Protein AF-A0A167JWK3-F1 (afdb_monomer_lite)

InterPro domains:
  IPR012501 Vacuolar protein sorting-associated protein 54, C-terminal [PF07928] (1-89)
  IPR039745 Vacuolar protein sorting-associated protein 54 [PTHR12965] (1-180)

Foldseek 3Di:
DLVVLCCVQVVVVCVVPVVDPDRDLLNLLQSLLVLVVLLVVLVVVLVVCCVVDDPVCNVVSVVSVVVSVSSVVSSVVSLVVLLVVLLVLLVVLLVVVLPDPLQDDDPDPDLADPSLVVNLVVLVVSLVSNVVRHDPVSSLVSLVSSVVSNVVVVVVSVVVRDDPDPSSVVSVVSSVVVNVVSSVVSNVD

Radius of gyration: 22.23 Å; chains: 1; bounding box: 51×34×70 Å

Sequence (189 aa):
FNSRVCQVILGAGAMRSAGLKNISAKHLALASQSVGLMIGLIPSLRDCIGKHMPAKHGVLLSEFDRIVRDYKDHQSEIHSKLVAIMNERFSVHVKAMQNVQWDEQETTGKAANQYMETLVKETMTLHKVLSKYLPHHDLQFIMSQVFTSFTTQLSDQISRLEIRTEKGKERFVVHIDYLDYYLLWLLRG

pLDDT: mean 87.05, std 10.66, range [54.62, 96.56]

Secondary structure (DSSP, 8-state):
-HHHHHHHHTSSHHHHHS--SS--HHHHHHHHHHHHHHHHHHHHHHHHHHHHS-GGGGGGHHHHHHHHHHHHHHHHHHHHHHHHHHHHHHHHHHHHHHTS-SSSPPSS--SS-HHHHHHHHHHHHHHHHHHTTS-HHHHHHHHHHHHHHHHHHHHHHHHT----SHHHHHHHHHHHHHHHHHHHHHHH-

Structure (mmCIF, N/CA/C/O backbone):
data_AF-A0A167JWK3-F1
#
_entry.id   AF-A0A167JWK3-F1
#
loop_
_atom_site.group_PDB
_atom_site.id
_atom_site.type_symbol
_atom_site.label_atom_id
_atom_site.label_alt_id
_atom_site.label_comp_id
_atom_site.label_asym_id
_atom_site.label_entity_id
_atom_site.label_seq_id
_atom_site.pdbx_PDB_ins_code
_atom_site.Cartn_x
_atom_site.Cartn_y
_atom_site.Cartn_z
_atom_site.occupancy
_atom_site.B_iso_or_equiv
_atom_site.auth_seq_id
_atom_site.auth_comp_id
_atom_site.auth_asym_id
_atom_site.auth_atom_id
_atom_site.pdbx_PDB_model_num
ATOM 1 N N . PHE A 1 1 ? 8.413 -8.453 -21.069 1.00 73.56 1 PHE A N 1
ATOM 2 C CA . PHE A 1 1 ? 8.593 -8.484 -19.601 1.00 73.56 1 PHE A CA 1
ATOM 3 C C . PHE A 1 1 ? 7.472 -7.726 -18.891 1.00 73.56 1 PHE A C 1
ATOM 5 O O . PHE A 1 1 ? 6.703 -8.395 -18.216 1.00 73.56 1 PHE A O 1
ATOM 12 N N . ASN A 1 2 ? 7.297 -6.409 -19.108 1.00 70.94 2 ASN A N 1
ATOM 13 C CA . ASN A 1 2 ? 6.230 -5.601 -18.478 1.00 70.94 2 ASN A CA 1
ATOM 14 C C . ASN A 1 2 ? 4.831 -6.250 -18.529 1.00 70.94 2 ASN A C 1
ATOM 16 O O . ASN A 1 2 ? 4.233 -6.532 -17.493 1.00 70.94 2 ASN A O 1
ATOM 20 N N . SER A 1 3 ? 4.372 -6.614 -19.732 1.00 71.44 3 SER A N 1
ATOM 21 C CA . SER A 1 3 ? 3.083 -7.288 -19.957 1.00 71.44 3 SER A CA 1
ATOM 22 C C . SER A 1 3 ? 2.937 -8.606 -19.189 1.00 71.44 3 SER A C 1
ATOM 24 O O . SER A 1 3 ? 1.877 -8.912 -18.647 1.00 71.44 3 SER A O 1
ATOM 26 N N . ARG A 1 4 ? 4.022 -9.383 -19.089 1.00 66.44 4 ARG A N 1
ATOM 27 C CA . ARG A 1 4 ? 4.038 -10.652 -18.356 1.00 66.44 4 ARG A CA 1
ATOM 28 C C . ARG A 1 4 ? 3.939 -10.433 -16.848 1.00 66.44 4 ARG A C 1
ATOM 30 O O . ARG A 1 4 ? 3.218 -11.180 -16.193 1.00 66.44 4 ARG A O 1
ATOM 37 N N . VAL A 1 5 ? 4.628 -9.429 -16.304 1.00 71.88 5 VAL A N 1
ATOM 38 C CA . VAL A 1 5 ? 4.542 -9.092 -14.874 1.00 71.88 5 VAL A CA 1
ATOM 39 C C . VAL A 1 5 ? 3.134 -8.583 -14.539 1.00 71.88 5 VAL A C 1
ATOM 41 O O . VAL A 1 5 ? 2.541 -9.089 -13.589 1.00 71.88 5 VAL A O 1
ATOM 44 N N . CYS A 1 6 ? 2.552 -7.711 -15.370 1.00 70.38 6 CYS A N 1
ATOM 45 C CA . CYS A 1 6 ? 1.177 -7.222 -15.209 1.00 70.38 6 CYS A CA 1
ATOM 46 C C . CYS A 1 6 ? 0.168 -8.383 -15.186 1.00 70.38 6 CYS A C 1
ATOM 48 O O . CYS A 1 6 ? -0.597 -8.540 -14.234 1.00 70.38 6 CYS A O 1
ATOM 50 N N . GLN A 1 7 ? 0.239 -9.299 -16.157 1.00 76.00 7 GLN A N 1
ATOM 51 C CA . GLN A 1 7 ? -0.641 -10.471 -16.205 1.00 76.00 7 GLN A CA 1
ATOM 52 C C . GLN A 1 7 ? -0.514 -11.366 -14.960 1.00 76.00 7 GLN A C 1
ATOM 54 O O . GLN A 1 7 ? -1.511 -11.876 -14.447 1.00 76.00 7 GLN A O 1
ATOM 59 N N . VAL A 1 8 ? 0.711 -11.602 -14.489 1.00 68.38 8 VAL A N 1
ATOM 60 C CA . VAL A 1 8 ? 0.992 -12.518 -13.375 1.00 68.38 8 VAL A CA 1
ATOM 61 C C . VAL A 1 8 ? 0.554 -11.917 -12.039 1.00 68.38 8 VAL A C 1
ATOM 63 O O . VAL A 1 8 ? -0.045 -12.629 -11.232 1.00 68.38 8 VAL A O 1
ATOM 66 N N . ILE A 1 9 ? 0.811 -10.628 -11.824 1.00 75.38 9 ILE A N 1
ATOM 67 C CA . ILE A 1 9 ? 0.600 -9.939 -10.548 1.00 75.38 9 ILE A CA 1
ATOM 68 C C . ILE A 1 9 ? -0.800 -9.326 -10.447 1.00 75.38 9 ILE A C 1
ATOM 70 O O . ILE A 1 9 ? -1.491 -9.555 -9.456 1.00 75.38 9 ILE A O 1
ATOM 74 N N . LEU A 1 10 ? -1.234 -8.590 -11.471 1.00 73.75 10 LEU A N 1
ATOM 75 C CA . LEU A 1 10 ? -2.519 -7.884 -11.486 1.00 73.75 10 LEU A CA 1
ATOM 76 C C . LEU A 1 10 ? -3.633 -8.754 -12.081 1.00 73.75 10 LEU A C 1
ATOM 78 O O . LEU A 1 10 ? -4.738 -8.800 -11.550 1.00 73.75 10 LEU A O 1
ATOM 82 N N . GLY A 1 11 ? -3.325 -9.530 -13.124 1.00 67.38 11 GLY A N 1
ATOM 83 C CA . GLY A 1 11 ? -4.279 -10.409 -13.816 1.00 67.38 11 GLY A CA 1
ATOM 84 C C . GLY A 1 11 ? -4.505 -11.783 -13.170 1.00 67.38 11 GLY A C 1
ATOM 85 O O . GLY A 1 11 ? -5.017 -12.694 -13.836 1.00 67.38 11 GLY A O 1
ATOM 86 N N . ALA A 1 12 ? -4.081 -11.980 -11.915 1.00 62.53 12 ALA A N 1
ATOM 87 C CA . ALA A 1 12 ? -4.124 -13.267 -11.207 1.00 62.53 12 ALA A CA 1
ATOM 88 C C . ALA A 1 12 ? -3.392 -14.421 -11.933 1.00 62.53 12 ALA A C 1
ATOM 90 O O . ALA A 1 12 ? -3.596 -15.597 -11.621 1.00 62.53 12 ALA A O 1
ATOM 91 N N . GLY A 1 13 ? -2.531 -14.114 -12.909 1.00 59.50 13 GLY A N 1
ATOM 92 C CA . GLY A 1 13 ? -1.846 -15.107 -13.731 1.00 59.50 13 GLY A CA 1
ATOM 93 C C . GLY A 1 13 ? -0.959 -16.038 -12.910 1.00 59.50 13 GLY A C 1
ATOM 94 O O . GLY A 1 13 ? -0.933 -17.229 -13.198 1.00 59.50 13 GLY A O 1
ATOM 95 N N . ALA A 1 14 ? -0.327 -15.552 -11.833 1.00 58.75 14 ALA A N 1
ATOM 96 C CA . ALA A 1 14 ? 0.500 -16.393 -10.963 1.00 58.75 14 ALA A CA 1
ATOM 97 C C . ALA A 1 14 ? -0.303 -17.498 -10.262 1.00 58.75 14 ALA A C 1
ATOM 99 O O . ALA A 1 14 ? 0.226 -18.584 -10.035 1.00 58.75 14 ALA A O 1
ATOM 100 N N . MET A 1 15 ? -1.577 -17.247 -9.944 1.00 58.31 15 MET A N 1
ATOM 101 C CA . MET A 1 15 ? -2.427 -18.256 -9.307 1.00 58.31 15 MET A CA 1
ATOM 102 C C . MET A 1 15 ? -2.744 -19.400 -10.276 1.00 58.31 15 MET A C 1
ATOM 104 O O . MET A 1 15 ? -2.783 -20.559 -9.880 1.00 58.31 15 MET A O 1
ATOM 108 N N . ARG A 1 16 ? -2.882 -19.082 -11.572 1.00 57.88 16 ARG A N 1
ATOM 109 C CA . ARG A 1 16 ? -3.171 -20.058 -12.634 1.00 57.88 16 ARG A CA 1
ATOM 110 C C . ARG A 1 16 ? -1.925 -20.760 -13.181 1.00 57.88 16 ARG A C 1
ATOM 112 O O . ARG A 1 16 ? -2.015 -21.917 -13.564 1.00 57.88 16 ARG A O 1
ATOM 119 N N . SER A 1 17 ? -0.779 -20.076 -13.244 1.00 54.62 17 SER A N 1
ATOM 120 C CA . SER A 1 17 ? 0.428 -20.589 -13.913 1.00 54.62 17 SER A CA 1
ATOM 121 C C . SER A 1 17 ? 1.568 -21.000 -12.981 1.00 54.62 17 SER A C 1
ATOM 123 O O . SER A 1 17 ? 2.477 -21.684 -13.431 1.00 54.62 17 SER A O 1
ATOM 125 N N . ALA A 1 18 ? 1.572 -20.552 -11.721 1.00 58.31 18 ALA A N 1
ATOM 126 C CA . ALA A 1 18 ? 2.643 -20.828 -10.755 1.00 58.31 18 ALA A CA 1
ATOM 127 C C . ALA A 1 18 ? 2.149 -21.544 -9.482 1.00 58.31 18 ALA A C 1
ATOM 129 O O . ALA A 1 18 ? 2.920 -21.714 -8.541 1.00 58.31 18 ALA A O 1
ATOM 130 N N . GLY A 1 19 ? 0.872 -21.947 -9.429 1.00 57.16 19 GLY A N 1
ATOM 131 C CA . GLY A 1 19 ? 0.302 -22.714 -8.312 1.00 57.16 19 GLY A CA 1
ATOM 132 C C . GLY A 1 19 ? 0.186 -21.946 -6.990 1.00 57.16 19 GLY A C 1
ATOM 133 O O . GLY A 1 19 ? 0.002 -22.554 -5.935 1.00 57.16 19 GLY A O 1
ATOM 134 N N . LEU A 1 20 ? 0.305 -20.614 -7.013 1.00 56.50 20 LEU A N 1
ATOM 135 C CA . LEU A 1 20 ? 0.162 -19.793 -5.813 1.00 56.50 20 LEU A CA 1
ATOM 136 C C . LEU A 1 20 ? -1.304 -19.713 -5.390 1.00 56.50 20 LEU A C 1
ATOM 138 O O . LEU A 1 20 ? -2.154 -19.315 -6.180 1.00 56.50 20 LEU A O 1
ATOM 142 N N . LYS A 1 21 ? -1.585 -20.011 -4.115 1.00 61.72 21 LYS A N 1
ATOM 143 C CA . LYS A 1 21 ? -2.940 -19.864 -3.562 1.00 61.72 21 LYS A CA 1
ATOM 144 C C . LYS A 1 21 ? -3.405 -18.404 -3.580 1.00 61.72 21 LYS A C 1
ATOM 146 O O . LYS A 1 21 ? -4.519 -18.155 -4.008 1.00 61.72 21 LYS A O 1
ATOM 151 N N . ASN A 1 22 ? -2.534 -17.462 -3.183 1.00 65.44 22 ASN A N 1
ATOM 152 C CA . ASN A 1 22 ? -2.834 -16.026 -3.084 1.00 65.44 22 ASN A CA 1
ATOM 153 C C . ASN A 1 22 ? -1.641 -15.158 -3.552 1.00 65.44 22 ASN A C 1
ATOM 155 O O . ASN A 1 22 ? -0.476 -15.533 -3.374 1.00 65.44 22 ASN A O 1
ATOM 159 N N . ILE A 1 23 ? -1.908 -13.947 -4.060 1.00 78.38 23 ILE A N 1
ATOM 160 C CA . ILE A 1 23 ? -0.887 -12.896 -4.238 1.00 78.38 23 ILE A CA 1
ATOM 161 C C . ILE A 1 23 ? -0.708 -12.148 -2.908 1.00 78.38 23 ILE A C 1
ATOM 163 O O . ILE A 1 23 ? -1.663 -11.604 -2.365 1.00 78.38 23 ILE A O 1
ATOM 167 N N . SER A 1 24 ? 0.514 -12.133 -2.365 1.00 86.56 24 SER A N 1
ATOM 168 C CA . SER A 1 24 ? 0.833 -11.490 -1.083 1.00 86.56 24 SER A CA 1
ATOM 169 C C . SER A 1 24 ? 1.440 -10.098 -1.278 1.00 86.56 24 SER A C 1
ATOM 171 O O . SER A 1 24 ? 1.985 -9.800 -2.342 1.00 86.56 24 SER A O 1
ATOM 173 N N . ALA A 1 25 ? 1.446 -9.276 -0.221 1.00 90.38 25 ALA A N 1
ATOM 174 C CA . ALA A 1 25 ? 2.138 -7.982 -0.217 1.00 90.38 25 ALA A CA 1
ATOM 175 C C . ALA A 1 25 ? 3.628 -8.107 -0.586 1.00 90.38 25 ALA A C 1
ATOM 177 O O . ALA A 1 25 ? 4.163 -7.264 -1.297 1.00 90.38 25 ALA A O 1
ATOM 178 N N . LYS A 1 26 ? 4.283 -9.209 -0.190 1.00 92.88 26 LYS A N 1
ATOM 179 C CA . LYS A 1 26 ? 5.665 -9.510 -0.588 1.00 92.88 26 LYS A CA 1
ATOM 180 C C . LYS A 1 26 ? 5.802 -9.683 -2.104 1.00 92.88 26 LYS A C 1
ATOM 182 O O . LYS A 1 26 ? 6.767 -9.192 -2.679 1.00 92.88 26 LYS A O 1
ATOM 187 N N . HIS A 1 27 ? 4.867 -10.383 -2.751 1.00 91.56 27 HIS A N 1
ATOM 188 C CA . HIS A 1 27 ? 4.902 -10.574 -4.206 1.00 91.56 27 HIS A CA 1
ATOM 189 C C . HIS A 1 27 ? 4.739 -9.240 -4.942 1.00 91.56 27 HIS A C 1
ATOM 191 O O . HIS A 1 27 ? 5.482 -8.972 -5.882 1.00 91.56 27 HIS A O 1
ATOM 197 N N . LEU A 1 28 ? 3.819 -8.391 -4.473 1.00 92.88 28 LEU A N 1
ATOM 198 C CA . LEU A 1 28 ? 3.603 -7.048 -5.018 1.00 92.88 28 LEU A CA 1
ATOM 199 C C . LEU A 1 28 ? 4.837 -6.156 -4.833 1.00 92.88 28 LEU A C 1
ATOM 201 O O . LEU A 1 28 ? 5.274 -5.516 -5.784 1.00 92.88 28 LEU A O 1
ATOM 205 N N . ALA A 1 29 ? 5.452 -6.174 -3.648 1.00 95.00 29 ALA A N 1
ATOM 206 C CA . ALA A 1 29 ? 6.652 -5.391 -3.366 1.00 95.00 29 ALA A CA 1
ATOM 207 C C . ALA A 1 29 ? 7.833 -5.793 -4.263 1.00 95.00 29 ALA A C 1
ATOM 209 O O . ALA A 1 29 ? 8.462 -4.942 -4.885 1.00 95.00 29 ALA A O 1
ATOM 210 N N . LEU A 1 30 ? 8.095 -7.097 -4.399 1.00 94.25 30 LEU A N 1
ATOM 211 C CA . LEU A 1 30 ? 9.152 -7.600 -5.281 1.00 94.25 30 LEU A CA 1
ATOM 212 C C . LEU A 1 30 ? 8.883 -7.271 -6.756 1.00 94.25 30 LEU A C 1
ATOM 214 O O . LEU A 1 30 ? 9.814 -6.930 -7.486 1.00 94.25 30 LEU A O 1
ATOM 218 N N . ALA A 1 31 ? 7.624 -7.345 -7.198 1.00 92.94 31 ALA A N 1
ATOM 219 C CA . ALA A 1 31 ? 7.245 -6.951 -8.552 1.00 92.94 31 ALA A CA 1
ATOM 220 C C . ALA A 1 31 ? 7.485 -5.453 -8.792 1.00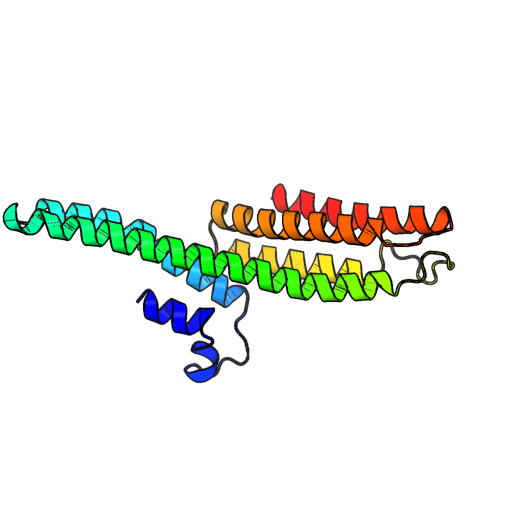 92.94 31 ALA A C 1
ATOM 222 O O . ALA A 1 31 ? 8.126 -5.103 -9.781 1.00 92.94 31 ALA A O 1
ATOM 223 N N . SER A 1 32 ? 7.059 -4.589 -7.862 1.00 95.19 32 SER A N 1
ATOM 224 C CA . SER A 1 32 ? 7.318 -3.143 -7.914 1.00 95.19 32 SER A CA 1
ATOM 225 C C . SER A 1 32 ? 8.817 -2.843 -7.953 1.00 95.19 32 SER A C 1
ATOM 227 O O . SER A 1 32 ? 9.255 -2.079 -8.806 1.00 95.19 32 SER A O 1
ATOM 229 N N . GLN A 1 33 ? 9.629 -3.490 -7.110 1.00 95.38 33 GLN A N 1
ATOM 230 C CA . GLN A 1 33 ? 11.087 -3.314 -7.120 1.00 95.38 33 GLN A CA 1
ATOM 231 C C . GLN A 1 33 ? 11.720 -3.762 -8.447 1.00 95.38 33 GLN A C 1
ATOM 233 O O . GLN A 1 33 ? 12.617 -3.100 -8.967 1.00 95.38 33 GLN A O 1
ATOM 238 N N . SER A 1 34 ? 11.246 -4.871 -9.021 1.00 94.50 34 SER A N 1
ATOM 239 C CA . SER A 1 34 ? 11.734 -5.369 -10.316 1.00 94.50 34 SER A CA 1
ATOM 240 C C . SER A 1 34 ? 11.395 -4.406 -11.455 1.00 94.50 34 SER A C 1
ATOM 242 O O . SER A 1 34 ? 12.213 -4.175 -12.342 1.00 94.50 34 SER A O 1
ATOM 244 N N . VAL A 1 35 ? 10.195 -3.821 -11.422 1.00 94.38 35 VAL A N 1
ATOM 245 C CA . VAL A 1 35 ? 9.775 -2.768 -12.354 1.00 94.38 35 VAL A CA 1
ATOM 246 C C . VAL A 1 35 ? 10.622 -1.505 -12.159 1.00 94.38 35 VAL A C 1
ATOM 248 O O . VAL A 1 35 ? 11.132 -0.970 -13.140 1.00 94.38 35 VAL A O 1
ATOM 251 N N . GLY A 1 36 ? 10.862 -1.088 -10.913 1.00 95.25 36 GLY A N 1
ATOM 252 C CA . GLY A 1 36 ? 11.723 0.048 -10.569 1.00 95.25 36 GLY A CA 1
ATOM 253 C C . GLY A 1 36 ? 13.148 -0.088 -11.111 1.00 95.25 36 GLY A C 1
ATOM 254 O O . GLY A 1 36 ? 13.694 0.866 -11.665 1.00 95.25 36 GLY A O 1
ATOM 255 N N . LEU A 1 37 ? 13.728 -1.292 -11.054 1.00 95.38 37 LEU A N 1
ATOM 256 C CA . LEU A 1 37 ? 15.031 -1.571 -11.664 1.00 95.38 37 LEU A CA 1
ATOM 257 C C . LEU A 1 37 ? 15.017 -1.318 -13.179 1.00 95.38 37 LEU A C 1
ATOM 259 O O . LEU A 1 37 ? 15.939 -0.699 -13.706 1.00 95.38 37 LEU A O 1
ATOM 263 N N . MET A 1 38 ? 13.968 -1.762 -13.879 1.00 96.00 38 MET A N 1
ATOM 264 C CA . MET A 1 38 ? 13.832 -1.525 -15.319 1.00 96.00 38 MET A CA 1
ATOM 265 C C . MET A 1 38 ? 13.681 -0.034 -15.631 1.00 96.00 38 MET A C 1
ATOM 267 O O . MET A 1 38 ? 14.337 0.454 -16.548 1.00 96.00 38 MET A O 1
ATOM 271 N N . ILE A 1 39 ? 12.886 0.700 -14.844 1.00 96.38 39 ILE A N 1
ATOM 272 C CA . ILE A 1 39 ? 12.723 2.158 -14.975 1.00 96.38 39 ILE A CA 1
ATOM 273 C C . ILE A 1 39 ? 14.080 2.869 -14.885 1.00 96.38 39 ILE A C 1
ATOM 275 O O . ILE A 1 39 ? 14.339 3.772 -15.678 1.00 96.38 39 ILE A O 1
ATOM 279 N N . GLY A 1 40 ? 14.951 2.452 -13.960 1.00 95.88 40 GLY A N 1
ATOM 280 C CA . GLY A 1 40 ? 16.291 3.026 -13.801 1.00 95.88 40 GLY A CA 1
ATOM 281 C C . GLY A 1 40 ? 17.297 2.596 -14.876 1.00 95.88 40 GLY A C 1
ATOM 282 O O . GLY A 1 40 ? 18.144 3.390 -15.272 1.00 95.88 40 GLY A O 1
ATOM 283 N N . LEU A 1 41 ? 17.205 1.360 -15.375 1.00 96.56 41 LEU A N 1
ATOM 284 C CA . LEU A 1 41 ? 18.165 0.799 -16.333 1.00 96.56 41 LEU A CA 1
ATOM 285 C C . LEU A 1 41 ? 17.945 1.291 -17.772 1.00 96.56 41 LEU A C 1
ATOM 287 O O . LEU A 1 41 ? 18.904 1.522 -18.511 1.00 96.56 41 LEU A O 1
ATOM 291 N N . ILE A 1 42 ? 16.686 1.427 -18.195 1.00 95.81 42 ILE A N 1
ATOM 292 C CA . ILE A 1 42 ? 16.324 1.730 -19.588 1.00 95.81 42 ILE A CA 1
ATOM 293 C C . ILE A 1 42 ? 16.928 3.055 -20.096 1.00 95.81 42 ILE A C 1
ATOM 295 O O . ILE A 1 42 ? 17.437 3.046 -21.219 1.00 95.81 42 ILE A O 1
ATOM 299 N N . PRO A 1 43 ? 16.956 4.162 -19.325 1.00 95.62 43 PRO A N 1
ATOM 300 C CA . PRO A 1 43 ? 17.620 5.396 -19.749 1.00 95.62 43 PRO A CA 1
ATOM 301 C C . PRO A 1 43 ? 19.112 5.205 -20.053 1.00 95.62 43 PRO A C 1
ATOM 303 O O . PRO A 1 43 ? 19.597 5.651 -21.088 1.00 95.62 43 PRO A O 1
ATOM 306 N N . SER A 1 44 ? 19.840 4.460 -19.216 1.00 95.38 44 SER A N 1
ATOM 307 C CA . SER A 1 44 ? 21.261 4.181 -19.461 1.00 95.38 44 SER A CA 1
ATOM 308 C C . SER A 1 44 ? 21.477 3.324 -20.711 1.00 95.38 44 SER A C 1
ATOM 310 O O . SER A 1 44 ? 22.435 3.540 -21.457 1.00 95.38 44 SER A O 1
ATOM 312 N N . LEU A 1 45 ? 20.576 2.370 -20.976 1.00 94.19 45 LEU A N 1
ATOM 313 C CA . LEU A 1 45 ? 20.599 1.584 -22.212 1.00 94.19 45 LEU A CA 1
ATOM 314 C C . LEU A 1 45 ? 20.342 2.464 -23.439 1.00 94.19 45 LEU A C 1
ATOM 316 O O . LEU A 1 45 ? 21.069 2.349 -24.426 1.00 94.19 45 LEU A O 1
ATOM 320 N N . ARG A 1 46 ? 19.356 3.367 -23.363 1.00 94.75 46 ARG A N 1
ATOM 321 C CA . ARG A 1 46 ? 19.046 4.349 -24.412 1.00 94.75 46 ARG A CA 1
ATOM 322 C C . ARG A 1 46 ? 20.269 5.196 -24.749 1.00 94.75 46 ARG A C 1
ATOM 324 O O . ARG A 1 46 ? 20.605 5.318 -25.923 1.00 94.75 46 ARG A O 1
ATOM 331 N N . ASP A 1 47 ? 20.962 5.721 -23.743 1.00 93.88 47 ASP A N 1
ATOM 332 C CA . ASP A 1 47 ? 22.139 6.570 -23.946 1.00 93.88 47 ASP A CA 1
ATOM 333 C C . ASP A 1 47 ? 23.317 5.795 -24.550 1.00 93.88 47 ASP A C 1
ATOM 335 O O . ASP A 1 47 ? 24.000 6.288 -25.448 1.00 93.88 47 ASP A O 1
ATOM 339 N N . CYS A 1 48 ? 23.555 4.564 -24.091 1.00 93.88 48 CYS A N 1
ATOM 340 C CA . CYS A 1 48 ? 24.615 3.709 -24.626 1.00 93.88 48 CYS A CA 1
ATOM 341 C C . CYS A 1 48 ? 24.371 3.351 -26.100 1.00 93.88 48 CYS A C 1
ATOM 343 O O . CYS A 1 48 ? 25.273 3.463 -26.934 1.00 93.88 48 CYS A O 1
ATOM 345 N N . ILE A 1 49 ? 23.136 2.969 -26.430 1.00 92.94 49 ILE A N 1
ATOM 346 C CA . ILE A 1 49 ? 22.728 2.631 -27.795 1.00 92.94 49 ILE A CA 1
ATOM 347 C C . ILE A 1 49 ? 22.758 3.877 -28.681 1.00 92.94 49 ILE A C 1
ATOM 349 O O . ILE A 1 49 ? 23.292 3.823 -29.787 1.00 92.94 49 ILE A O 1
ATOM 353 N N . GLY A 1 50 ? 22.261 5.012 -28.184 1.00 93.00 50 GLY A N 1
ATOM 354 C CA . GLY A 1 50 ? 22.237 6.281 -28.911 1.00 93.00 50 GLY A CA 1
ATOM 355 C C . GLY A 1 50 ? 23.621 6.741 -29.370 1.00 93.00 50 GLY A C 1
ATOM 356 O O . GLY A 1 50 ? 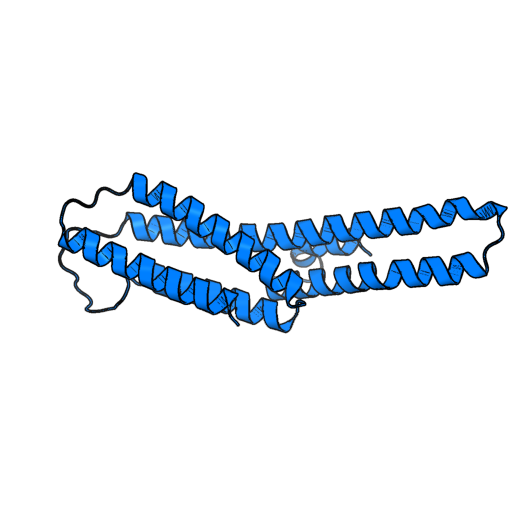23.750 7.236 -30.484 1.00 93.00 50 GLY A O 1
ATOM 357 N N . LYS A 1 51 ? 24.672 6.495 -28.575 1.00 92.75 51 LYS A N 1
ATOM 358 C CA . LYS A 1 51 ? 26.066 6.823 -28.938 1.00 92.75 51 LYS A CA 1
ATOM 359 C C . LYS A 1 51 ? 26.605 6.042 -30.140 1.00 92.75 51 LYS A C 1
ATOM 361 O O . LYS A 1 51 ? 27.505 6.529 -30.814 1.00 92.75 51 LYS A O 1
ATOM 366 N N . HIS A 1 52 ? 26.081 4.846 -30.402 1.00 90.81 52 HIS A N 1
ATOM 367 C CA . HIS A 1 52 ? 26.570 3.949 -31.457 1.00 90.81 52 HIS A CA 1
ATOM 368 C C . HIS A 1 52 ? 25.579 3.812 -32.623 1.00 90.81 52 HIS A C 1
ATOM 370 O O . HIS A 1 52 ? 25.829 3.075 -33.577 1.00 90.81 52 HIS A O 1
ATOM 376 N N . MET A 1 53 ? 24.440 4.503 -32.552 1.00 90.19 53 MET A N 1
ATOM 377 C CA . MET A 1 53 ? 23.361 4.390 -33.522 1.00 90.19 53 MET A CA 1
ATOM 378 C C . MET A 1 53 ? 23.531 5.402 -34.668 1.00 90.19 53 MET A C 1
ATOM 380 O O . MET A 1 53 ? 23.732 6.590 -34.418 1.00 90.19 53 MET A O 1
ATOM 384 N N . PRO A 1 54 ? 23.384 4.983 -35.939 1.00 90.62 54 PRO A N 1
ATOM 385 C CA . PRO A 1 54 ? 23.339 5.913 -37.062 1.00 90.62 54 PRO A CA 1
ATOM 386 C C . PRO A 1 54 ? 22.174 6.904 -36.933 1.00 90.62 54 PRO A C 1
ATOM 388 O O . PRO A 1 54 ? 21.056 6.498 -36.618 1.00 90.62 54 PRO A O 1
ATOM 391 N N . ALA A 1 55 ? 22.393 8.177 -37.280 1.00 86.56 55 ALA A N 1
ATOM 392 C CA . ALA A 1 55 ? 21.398 9.250 -37.129 1.00 86.56 55 ALA A CA 1
ATOM 393 C C . ALA A 1 55 ? 20.027 8.935 -37.765 1.00 86.56 55 ALA A C 1
ATOM 395 O O . ALA A 1 55 ? 18.988 9.277 -37.204 1.00 86.56 55 ALA A O 1
ATOM 396 N N . LYS A 1 56 ? 20.010 8.197 -38.885 1.00 90.19 56 LYS A N 1
ATOM 397 C CA . LYS A 1 56 ? 18.783 7.742 -39.569 1.00 90.19 56 LYS A CA 1
ATOM 398 C C . LYS A 1 56 ? 17.858 6.867 -38.707 1.00 90.19 56 LYS A C 1
ATOM 400 O O . LYS A 1 56 ? 16.688 6.717 -39.035 1.00 90.19 56 LYS A O 1
ATOM 405 N N . HIS A 1 57 ? 18.369 6.283 -37.624 1.00 88.19 57 HIS A N 1
ATOM 406 C CA . HIS A 1 57 ? 17.613 5.445 -36.694 1.00 88.19 57 HIS A CA 1
ATOM 407 C C . HIS A 1 57 ? 17.270 6.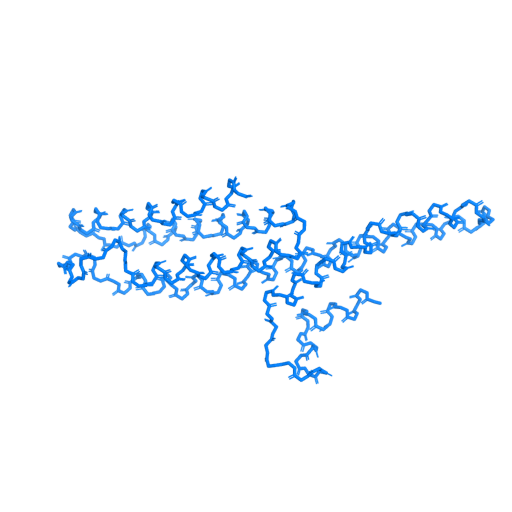158 -35.377 1.00 88.19 57 HIS A C 1
ATOM 409 O O . HIS A 1 57 ? 16.625 5.554 -34.525 1.00 88.19 57 HIS A O 1
ATOM 415 N N . GLY A 1 58 ? 17.632 7.438 -35.212 1.00 84.00 58 GLY A N 1
ATOM 416 C CA . GLY A 1 58 ? 17.467 8.177 -33.953 1.00 84.00 58 GLY A CA 1
ATOM 417 C C . GLY A 1 58 ? 16.029 8.228 -33.420 1.00 84.00 58 GLY A C 1
ATOM 418 O O . GLY A 1 58 ? 15.830 8.262 -32.209 1.00 84.00 58 GLY A O 1
ATOM 419 N N . VAL A 1 59 ? 15.021 8.135 -34.296 1.00 89.81 59 VAL A N 1
ATOM 420 C CA . VAL A 1 59 ? 13.601 8.051 -33.905 1.00 89.81 59 VAL A CA 1
ATOM 421 C C . VAL A 1 59 ? 13.327 6.853 -32.983 1.00 89.81 59 VAL A C 1
ATOM 423 O O . VAL A 1 59 ? 12.506 6.964 -32.075 1.00 89.81 59 VAL A O 1
ATOM 426 N N . LEU A 1 60 ? 14.055 5.738 -33.130 1.00 90.19 60 LEU A N 1
ATOM 427 C CA . LEU A 1 60 ? 13.893 4.546 -32.286 1.00 90.19 60 LEU A CA 1
ATOM 428 C C . LEU A 1 60 ? 14.283 4.789 -30.820 1.00 90.19 60 LEU A C 1
ATOM 430 O O . LEU A 1 60 ? 13.836 4.054 -29.945 1.00 90.19 60 LEU A O 1
ATOM 434 N N . LEU A 1 61 ? 15.066 5.831 -30.515 1.00 91.38 61 LEU A N 1
ATOM 435 C CA . LEU A 1 61 ? 15.390 6.187 -29.129 1.00 91.38 61 LEU A CA 1
ATOM 436 C C . LEU A 1 61 ? 14.154 6.660 -28.348 1.00 91.38 61 LEU A C 1
ATOM 438 O O . LEU A 1 61 ? 14.112 6.504 -27.129 1.00 91.38 61 LEU A O 1
ATOM 442 N N . SER A 1 62 ? 13.126 7.167 -29.037 1.00 92.31 62 SER A N 1
ATOM 443 C CA . SER A 1 62 ? 11.853 7.550 -28.410 1.00 92.31 62 SER A CA 1
ATOM 444 C C . SER A 1 62 ? 11.043 6.347 -27.903 1.00 92.31 62 SER A C 1
ATOM 446 O O . SER A 1 62 ? 10.236 6.488 -26.981 1.00 92.31 62 SER A O 1
ATOM 448 N N . GLU A 1 63 ? 11.303 5.141 -28.425 1.00 93.38 63 GLU A N 1
ATOM 449 C CA . GLU A 1 63 ? 10.672 3.908 -27.946 1.00 93.38 63 GLU A CA 1
ATOM 450 C C . GLU A 1 63 ? 11.122 3.569 -26.522 1.00 93.38 63 GLU A C 1
ATOM 452 O O . GLU A 1 63 ? 10.315 3.104 -25.724 1.00 93.38 63 GLU A O 1
ATOM 457 N N . PHE A 1 64 ? 12.374 3.868 -26.157 1.00 94.12 64 PHE A N 1
ATOM 458 C CA . PHE A 1 64 ? 12.856 3.704 -24.781 1.00 94.12 64 PHE A CA 1
ATOM 459 C C . PHE A 1 64 ? 12.078 4.608 -23.824 1.00 94.12 64 PHE A C 1
ATOM 461 O O . PHE A 1 64 ? 11.660 4.159 -22.759 1.00 94.12 64 PHE A O 1
ATOM 468 N N . ASP A 1 65 ? 11.810 5.849 -24.237 1.00 92.88 65 ASP A N 1
ATOM 469 C CA . ASP A 1 65 ? 11.026 6.801 -23.450 1.00 92.88 65 ASP A CA 1
ATOM 470 C C . ASP A 1 65 ? 9.574 6.320 -23.285 1.00 92.88 65 ASP A C 1
ATOM 472 O O . ASP A 1 65 ? 8.998 6.461 -22.204 1.00 92.88 65 ASP A O 1
ATOM 476 N N . ARG A 1 66 ? 8.984 5.703 -24.323 1.00 95.00 66 ARG A N 1
ATOM 477 C CA . ARG A 1 66 ? 7.669 5.045 -24.215 1.00 95.00 66 ARG A CA 1
ATOM 478 C C . ARG A 1 66 ? 7.705 3.883 -23.231 1.00 95.00 66 ARG A C 1
ATOM 480 O O . ARG A 1 66 ? 6.882 3.843 -22.326 1.00 95.00 66 ARG A O 1
ATOM 487 N N . ILE A 1 67 ? 8.685 2.991 -23.351 1.00 94.12 67 ILE A N 1
ATOM 488 C CA . ILE A 1 67 ? 8.808 1.820 -22.477 1.00 94.12 67 ILE A CA 1
ATOM 489 C C . ILE A 1 67 ? 8.977 2.248 -21.009 1.00 94.12 67 ILE A C 1
ATOM 491 O O . ILE A 1 67 ? 8.383 1.632 -20.127 1.00 94.12 67 ILE A O 1
ATOM 495 N N . VAL A 1 68 ? 9.744 3.307 -20.719 1.00 96.00 68 VAL A N 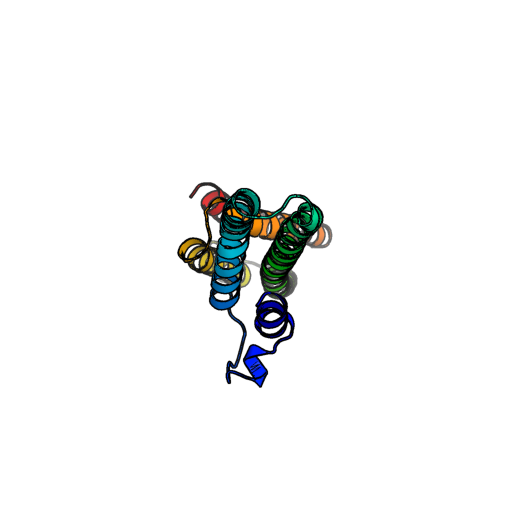1
ATOM 496 C CA . VAL A 1 68 ? 9.862 3.847 -19.351 1.00 96.00 68 VAL A CA 1
ATOM 497 C C . VAL A 1 68 ? 8.504 4.297 -18.811 1.00 96.00 68 VAL A C 1
ATOM 499 O O . VAL A 1 68 ? 8.205 4.011 -17.651 1.00 96.00 68 VAL A O 1
ATOM 502 N N . ARG A 1 69 ? 7.679 4.975 -19.622 1.00 95.81 69 ARG A N 1
ATOM 503 C CA . ARG A 1 69 ? 6.315 5.361 -19.217 1.00 95.81 69 ARG A CA 1
ATOM 504 C C . ARG A 1 69 ? 5.463 4.130 -18.913 1.00 95.81 69 ARG A C 1
ATOM 506 O O . ARG A 1 69 ? 4.935 4.047 -17.811 1.00 95.81 69 ARG A O 1
ATOM 513 N N . ASP A 1 70 ? 5.469 3.130 -19.792 1.00 93.88 70 ASP A N 1
ATOM 514 C CA . ASP A 1 70 ? 4.707 1.888 -19.598 1.00 93.88 70 ASP A CA 1
ATOM 515 C C . ASP A 1 70 ? 5.095 1.149 -18.299 1.00 93.88 70 ASP A C 1
ATOM 517 O O . ASP A 1 70 ? 4.258 0.513 -17.654 1.00 93.88 70 ASP A O 1
ATOM 521 N N . TYR A 1 71 ? 6.372 1.194 -17.898 1.00 94.81 71 TYR A N 1
ATOM 522 C CA . TYR A 1 71 ? 6.810 0.627 -16.618 1.00 94.81 71 TYR A CA 1
ATOM 523 C C . TYR A 1 71 ? 6.384 1.477 -15.418 1.00 94.81 71 TYR A C 1
ATOM 525 O O . TYR A 1 71 ? 6.010 0.907 -14.394 1.00 94.81 71 TYR A O 1
ATOM 533 N N . LYS A 1 72 ? 6.426 2.812 -15.517 1.00 95.38 72 LYS A N 1
ATOM 534 C CA . LYS A 1 72 ? 5.949 3.706 -14.449 1.00 95.38 72 LYS A CA 1
ATOM 535 C C . LYS A 1 72 ? 4.453 3.532 -14.201 1.00 95.38 72 LYS A C 1
ATOM 537 O O . LYS A 1 72 ? 4.046 3.409 -13.048 1.00 95.38 72 LYS A O 1
ATOM 542 N N . ASP A 1 73 ? 3.663 3.444 -15.267 1.00 93.25 73 ASP A N 1
ATOM 543 C CA . ASP A 1 73 ? 2.220 3.217 -15.174 1.00 93.25 73 ASP A CA 1
ATOM 544 C C . ASP A 1 73 ? 1.933 1.883 -14.479 1.00 93.25 73 ASP A C 1
ATOM 546 O O . ASP A 1 73 ? 1.180 1.821 -13.509 1.00 93.25 73 ASP A O 1
ATOM 550 N N . HIS A 1 74 ? 2.639 0.823 -14.870 1.00 91.69 74 HIS A N 1
ATOM 551 C CA . HIS A 1 74 ? 2.506 -0.472 -14.215 1.00 91.69 74 HIS A CA 1
ATOM 552 C C . HIS A 1 74 ? 2.964 -0.462 -12.742 1.00 91.69 74 HIS A C 1
ATOM 554 O O . HIS A 1 74 ? 2.341 -1.104 -11.894 1.00 91.69 74 HIS A O 1
ATOM 560 N N . GLN A 1 75 ? 4.021 0.279 -12.394 1.00 95.00 75 GLN A N 1
ATOM 561 C CA . GLN A 1 75 ? 4.425 0.455 -10.995 1.00 95.00 75 GLN A CA 1
ATOM 562 C C . GLN A 1 75 ? 3.302 1.113 -10.176 1.00 95.00 75 GLN A C 1
ATOM 564 O O . GLN A 1 75 ? 2.979 0.639 -9.084 1.00 95.00 75 GLN A O 1
ATOM 569 N N . SER A 1 76 ? 2.662 2.142 -10.739 1.00 93.44 76 SER A N 1
ATOM 570 C CA . SER A 1 76 ? 1.510 2.826 -10.142 1.00 93.44 76 SER A CA 1
ATOM 571 C C . SER A 1 76 ? 0.317 1.884 -9.932 1.00 93.44 76 SER A C 1
ATOM 573 O O . SER A 1 76 ? -0.306 1.892 -8.866 1.00 93.44 76 SER A O 1
ATOM 575 N N . GLU A 1 77 ? 0.029 0.996 -10.888 1.00 90.50 77 GLU A N 1
ATOM 576 C CA . GLU A 1 77 ? -1.019 -0.024 -10.740 1.00 90.50 77 GLU A CA 1
ATOM 577 C C . GLU A 1 77 ? -0.722 -1.001 -9.591 1.00 90.50 77 GLU A C 1
ATOM 579 O O . GLU A 1 77 ? -1.618 -1.355 -8.818 1.00 90.50 77 GLU A O 1
ATOM 584 N N . ILE A 1 78 ? 0.540 -1.416 -9.426 1.00 92.81 78 ILE A N 1
ATOM 585 C CA . ILE A 1 78 ? 0.961 -2.279 -8.312 1.00 92.81 78 ILE A CA 1
ATOM 586 C C . ILE A 1 78 ? 0.778 -1.560 -6.969 1.00 92.81 78 ILE A C 1
ATOM 588 O O . ILE A 1 78 ? 0.253 -2.154 -6.021 1.00 92.81 78 ILE A O 1
ATOM 592 N N . HIS A 1 79 ? 1.181 -0.289 -6.876 1.00 94.38 79 HIS A N 1
ATOM 593 C CA . HIS A 1 79 ? 1.003 0.531 -5.670 1.00 94.38 79 HIS A CA 1
ATOM 594 C C . HIS A 1 79 ? -0.480 0.697 -5.334 1.00 94.38 79 HIS A C 1
ATOM 596 O O . HIS A 1 79 ? -0.894 0.436 -4.206 1.00 94.38 79 HIS A O 1
ATOM 602 N N . SER A 1 80 ? -1.300 1.010 -6.335 1.00 91.44 80 SER A N 1
ATOM 603 C CA . SER A 1 80 ? -2.755 1.125 -6.195 1.00 91.44 80 SER A CA 1
ATOM 604 C C . SER A 1 80 ? -3.385 -0.181 -5.706 1.00 91.44 80 SER A C 1
ATOM 606 O O . SER A 1 80 ? -4.275 -0.170 -4.854 1.00 91.44 80 SER A O 1
ATOM 608 N N . LYS A 1 81 ? -2.894 -1.338 -6.173 1.00 90.06 81 LYS A N 1
ATOM 609 C CA . LYS A 1 81 ? -3.375 -2.645 -5.708 1.00 90.06 81 LYS A CA 1
ATOM 610 C C . LYS A 1 81 ? -3.050 -2.900 -4.235 1.00 90.06 81 LYS A C 1
ATOM 612 O O . LYS A 1 81 ? -3.886 -3.473 -3.537 1.00 90.06 81 LYS A O 1
ATOM 617 N N . LEU A 1 82 ? -1.875 -2.481 -3.754 1.00 92.69 82 LEU A N 1
ATOM 618 C CA . LEU A 1 82 ? -1.518 -2.561 -2.331 1.00 92.69 82 LEU A CA 1
ATOM 619 C C . LEU A 1 82 ? -2.472 -1.724 -1.469 1.00 92.69 82 LEU A C 1
ATOM 621 O O . LEU A 1 82 ? -2.982 -2.230 -0.468 1.00 92.69 82 LEU A O 1
ATOM 625 N N . VAL A 1 83 ? -2.765 -0.491 -1.892 1.00 93.06 83 VAL A N 1
ATOM 626 C CA . VAL A 1 83 ? -3.720 0.393 -1.205 1.00 93.06 83 VAL A CA 1
ATOM 627 C C . VAL A 1 83 ? -5.120 -0.229 -1.187 1.00 93.06 83 VAL A C 1
ATOM 629 O O . VAL A 1 83 ? -5.749 -0.306 -0.133 1.00 93.06 83 VAL A O 1
ATOM 632 N N . ALA A 1 84 ? -5.586 -0.763 -2.319 1.00 90.06 84 ALA A N 1
ATOM 633 C CA . ALA A 1 84 ? -6.893 -1.412 -2.415 1.00 90.06 84 ALA A CA 1
ATOM 634 C C . ALA A 1 84 ? -7.036 -2.620 -1.469 1.00 90.06 84 ALA A C 1
ATOM 636 O O . ALA A 1 84 ? -8.068 -2.763 -0.817 1.00 90.06 84 ALA A O 1
ATOM 637 N N . ILE A 1 85 ? -5.997 -3.456 -1.341 1.00 90.00 85 ILE A N 1
ATOM 638 C CA . ILE A 1 85 ? -5.989 -4.591 -0.398 1.00 90.00 85 ILE A CA 1
ATOM 639 C C . ILE A 1 85 ? -6.123 -4.104 1.050 1.00 90.00 85 ILE A C 1
ATOM 641 O O . ILE A 1 85 ? -6.837 -4.713 1.846 1.00 90.00 85 ILE A O 1
ATOM 645 N N . MET A 1 86 ? -5.451 -3.009 1.409 1.00 93.19 86 MET A N 1
ATOM 646 C CA . MET A 1 86 ? -5.576 -2.447 2.754 1.00 93.19 86 MET A CA 1
ATOM 647 C C . MET A 1 86 ? -6.945 -1.830 3.004 1.00 93.19 86 MET A C 1
ATOM 649 O O . MET A 1 86 ? -7.476 -1.995 4.096 1.00 93.19 86 MET A O 1
ATOM 653 N N . ASN A 1 87 ? -7.548 -1.190 2.002 1.00 92.88 87 ASN A N 1
ATOM 654 C CA . ASN A 1 87 ? -8.911 -0.671 2.103 1.00 92.88 87 ASN A CA 1
ATOM 655 C C . ASN A 1 87 ? -9.945 -1.785 2.302 1.00 92.88 87 ASN A C 1
ATOM 657 O O . ASN A 1 87 ? -10.876 -1.628 3.092 1.00 92.88 87 ASN A O 1
ATOM 661 N N . GLU A 1 88 ? -9.770 -2.930 1.639 1.00 91.25 88 GLU A N 1
ATOM 662 C CA . GLU A 1 88 ? -10.624 -4.103 1.838 1.00 91.25 88 GLU A CA 1
ATOM 663 C C . GLU A 1 88 ? -10.535 -4.618 3.283 1.00 91.25 88 GLU A C 1
ATOM 665 O O . GLU A 1 88 ? -11.559 -4.831 3.932 1.00 91.25 88 GLU A O 1
ATOM 670 N N . ARG A 1 89 ? -9.317 -4.734 3.831 1.00 90.69 89 ARG A N 1
ATOM 671 C CA . ARG A 1 89 ? -9.107 -5.115 5.240 1.00 90.69 89 ARG A CA 1
ATOM 672 C C . ARG A 1 89 ? -9.692 -4.096 6.208 1.00 90.69 89 ARG A C 1
ATOM 674 O O . ARG A 1 89 ? -10.388 -4.465 7.148 1.00 90.69 89 ARG A O 1
ATOM 681 N N . PHE A 1 90 ? -9.448 -2.814 5.959 1.00 93.75 90 PHE A N 1
ATOM 682 C CA . PHE A 1 90 ? -9.976 -1.723 6.768 1.00 93.75 90 PHE A CA 1
ATOM 683 C C . PHE A 1 90 ? -11.504 -1.740 6.818 1.00 93.75 90 PHE A C 1
ATOM 685 O O . PHE A 1 90 ? -12.082 -1.621 7.894 1.00 93.75 90 PHE A O 1
ATOM 692 N N . SER A 1 91 ? -12.163 -2.004 5.687 1.00 93.25 91 SER A N 1
ATOM 693 C CA . SER A 1 91 ? -13.625 -2.106 5.609 1.00 93.25 91 SER A CA 1
ATOM 694 C C . SER A 1 91 ? -14.200 -3.188 6.533 1.00 93.25 91 SER A C 1
ATOM 696 O O . SER A 1 91 ? -15.291 -3.020 7.077 1.00 93.25 91 SER A O 1
ATOM 698 N N . VAL A 1 92 ? -13.482 -4.297 6.744 1.00 93.94 92 VAL A N 1
ATOM 699 C CA . VAL A 1 92 ? -13.885 -5.345 7.701 1.00 93.94 92 VAL A CA 1
ATOM 700 C C . VAL A 1 92 ? -13.822 -4.821 9.137 1.00 93.94 92 VAL A C 1
ATOM 702 O O . VAL A 1 92 ? -14.768 -5.010 9.903 1.00 93.94 92 VAL A O 1
ATOM 705 N N . HIS A 1 93 ? -12.746 -4.116 9.490 1.00 93.88 93 HIS A N 1
ATOM 706 C CA . HIS A 1 93 ? -12.562 -3.536 10.824 1.00 93.88 93 HIS A CA 1
ATOM 707 C C . HIS A 1 93 ? -13.544 -2.396 11.109 1.00 93.88 93 HIS A C 1
ATOM 709 O O . HIS A 1 93 ? -14.047 -2.300 12.224 1.00 93.88 93 HIS A O 1
ATOM 715 N N . VAL A 1 94 ? -13.900 -1.592 10.104 1.00 92.00 94 VAL A N 1
ATOM 716 C CA . VAL A 1 94 ? -14.966 -0.579 10.198 1.00 92.00 94 VAL A CA 1
ATOM 717 C C . VAL A 1 94 ? -16.318 -1.219 10.507 1.00 92.00 94 VAL A C 1
ATOM 719 O O . VAL A 1 94 ? -17.027 -0.751 11.391 1.00 92.00 94 VAL A O 1
ATOM 722 N N . LYS A 1 95 ? -16.679 -2.319 9.839 1.00 91.94 95 LYS A N 1
ATOM 723 C CA . LYS A 1 95 ? -17.923 -3.041 10.158 1.00 91.94 95 LYS A CA 1
ATOM 724 C C . LYS A 1 95 ? -17.907 -3.589 11.584 1.00 91.94 95 LYS A C 1
ATOM 726 O O . LYS A 1 95 ? -18.913 -3.526 12.281 1.00 91.94 95 LYS A O 1
ATOM 731 N N . ALA A 1 96 ? -16.764 -4.104 12.039 1.00 91.38 96 ALA A N 1
ATOM 732 C CA . ALA A 1 96 ? -16.611 -4.547 13.422 1.00 91.38 96 ALA A CA 1
ATOM 733 C C . ALA A 1 96 ? -16.745 -3.380 14.418 1.00 91.38 96 ALA A C 1
ATOM 735 O O . ALA A 1 96 ? -17.408 -3.538 15.437 1.00 91.38 96 ALA A O 1
ATOM 736 N N . MET A 1 97 ? -16.181 -2.210 14.099 1.00 91.12 97 MET A N 1
ATOM 737 C CA . MET A 1 97 ? -16.308 -0.971 14.875 1.00 91.12 97 MET A CA 1
ATOM 738 C C . MET A 1 97 ? -17.765 -0.516 15.017 1.00 91.12 97 MET A C 1
ATOM 740 O O . MET A 1 97 ? -18.177 -0.134 16.108 1.00 91.12 97 MET A O 1
ATOM 744 N N . GLN A 1 98 ? -18.546 -0.566 13.936 1.00 89.88 98 GLN A N 1
ATOM 745 C CA . GLN A 1 98 ? -19.965 -0.186 13.946 1.00 89.88 98 GLN A CA 1
ATOM 746 C C . GLN A 1 98 ? -20.817 -1.083 14.854 1.00 89.88 98 GLN A C 1
ATOM 748 O O . GLN A 1 98 ? -21.824 -0.633 15.385 1.00 89.88 98 GLN A O 1
ATOM 753 N N . ASN A 1 99 ? -20.405 -2.337 15.056 1.00 89.56 99 ASN A N 1
ATOM 754 C CA . ASN A 1 99 ? -21.104 -3.287 15.924 1.00 89.56 99 ASN A CA 1
ATOM 755 C C . ASN A 1 99 ? -20.704 -3.170 17.406 1.00 89.56 99 ASN A C 1
ATOM 757 O O . ASN A 1 99 ? -21.223 -3.913 18.240 1.00 89.56 99 ASN A O 1
ATOM 761 N N . VAL A 1 100 ? -19.757 -2.291 17.748 1.00 88.62 100 VAL A N 1
ATOM 762 C CA . VAL A 1 100 ? -19.358 -2.065 19.140 1.00 88.62 100 VAL A CA 1
ATOM 763 C C . VAL A 1 100 ? -20.466 -1.306 19.867 1.00 88.62 100 VAL A C 1
ATOM 765 O O . VAL A 1 100 ? -20.871 -0.227 19.444 1.00 88.62 100 VAL A O 1
ATOM 768 N N . GLN A 1 101 ? -20.906 -1.842 21.005 1.00 88.56 101 GLN A N 1
ATOM 769 C CA . GLN A 1 101 ? -21.772 -1.127 21.941 1.00 88.56 101 GLN A CA 1
ATOM 770 C C . GLN A 1 101 ? -20.928 -0.104 22.715 1.00 88.56 101 GLN A C 1
ATOM 772 O O . GLN A 1 101 ? -20.274 -0.434 23.708 1.00 88.56 101 GLN A O 1
ATOM 777 N N . TRP A 1 102 ? -20.856 1.127 22.205 1.00 87.62 102 TRP A N 1
ATOM 778 C CA . TRP A 1 102 ? -20.027 2.193 22.785 1.00 87.62 102 TRP A CA 1
ATOM 779 C C . TRP A 1 102 ? -20.588 2.744 24.094 1.00 87.62 102 TRP A C 1
ATOM 781 O O . TRP A 1 102 ? -19.814 3.132 24.962 1.00 87.62 102 TRP A O 1
ATOM 791 N N . ASP A 1 103 ? -21.912 2.736 24.242 1.00 86.00 103 ASP A N 1
ATOM 792 C CA . ASP A 1 103 ? -22.617 3.268 25.413 1.00 86.00 103 ASP A CA 1
ATOM 793 C C . ASP A 1 103 ? -22.738 2.268 26.575 1.00 86.00 103 ASP A C 1
ATOM 795 O O . ASP A 1 103 ? -23.216 2.615 27.657 1.00 86.00 103 ASP A O 1
ATOM 799 N N . GLU A 1 104 ? -22.284 1.031 26.375 1.00 84.12 104 GLU A N 1
ATOM 800 C CA . GLU A 1 104 ? -22.228 0.004 27.413 1.00 84.12 104 GLU A CA 1
ATOM 801 C C . GLU A 1 104 ? -20.887 0.029 28.162 1.00 84.12 104 GLU A C 1
ATOM 803 O O . GLU A 1 104 ? -19.853 0.457 27.640 1.00 84.12 104 GLU A O 1
ATOM 808 N N . GLN A 1 105 ? -20.897 -0.440 29.416 1.00 65.88 105 GLN A N 1
ATOM 809 C CA . GLN A 1 105 ? -19.685 -0.516 30.232 1.00 65.88 105 GLN A CA 1
ATOM 810 C C . GLN A 1 105 ? -18.648 -1.443 29.595 1.00 65.88 105 GLN A C 1
ATOM 812 O O . GLN A 1 105 ? -18.944 -2.563 29.183 1.00 65.88 105 GLN A O 1
ATOM 817 N N . GLU A 1 106 ? -17.404 -0.972 29.555 1.00 65.25 106 GLU A N 1
ATOM 818 C CA . GLU A 1 106 ? -16.293 -1.731 29.009 1.00 65.25 106 GLU A CA 1
ATOM 819 C C . GLU A 1 106 ? -16.027 -2.986 29.847 1.00 65.25 106 GLU A C 1
ATOM 821 O O . GLU A 1 106 ? -15.692 -2.917 31.027 1.00 65.25 106 GLU A O 1
ATOM 826 N N . THR A 1 107 ? -16.160 -4.155 29.227 1.00 55.41 107 THR A N 1
ATOM 827 C CA . THR A 1 107 ? -15.988 -5.440 29.913 1.00 55.41 107 THR A CA 1
ATOM 828 C C . THR A 1 107 ? -14.527 -5.883 30.010 1.00 55.41 107 THR A C 1
ATOM 830 O O . THR A 1 107 ? -14.244 -6.867 30.689 1.00 55.41 107 THR A O 1
ATOM 833 N N . THR A 1 108 ? -13.593 -5.222 29.309 1.00 60.72 108 THR A N 1
ATOM 834 C CA . THR A 1 108 ? -12.270 -5.810 29.015 1.00 60.72 108 THR A CA 1
ATOM 835 C C . THR A 1 108 ? -11.031 -5.070 29.522 1.00 60.72 108 THR A C 1
ATOM 837 O O . THR A 1 108 ? -9.958 -5.657 29.429 1.00 60.72 108 THR A O 1
ATOM 840 N N . GLY A 1 109 ? -11.110 -3.852 30.072 1.00 64.38 109 GLY A N 1
ATOM 841 C CA . GLY A 1 109 ? -9.941 -3.148 30.646 1.00 64.38 109 GLY A CA 1
ATOM 842 C C . GLY A 1 109 ? -8.728 -3.000 29.706 1.00 64.38 109 GLY A C 1
ATOM 843 O O . GLY A 1 109 ? -7.597 -2.851 30.167 1.00 64.38 109 GLY A O 1
ATOM 844 N N . LYS A 1 110 ? -8.943 -3.105 28.389 1.00 68.88 110 LYS A N 1
ATOM 845 C CA . LYS A 1 110 ? -7.917 -2.985 27.348 1.00 68.88 110 LYS A CA 1
ATOM 846 C C . LYS A 1 110 ? -7.902 -1.562 26.808 1.00 68.88 110 LYS A C 1
ATOM 848 O O . LYS A 1 110 ? -8.935 -0.915 26.782 1.00 68.88 110 LYS A O 1
ATOM 853 N N . ALA A 1 111 ? -6.751 -1.127 26.295 1.00 68.88 111 ALA A N 1
ATOM 854 C CA . ALA A 1 111 ? -6.612 0.194 25.683 1.00 68.88 111 ALA A CA 1
ATOM 855 C C . ALA A 1 111 ? -7.448 0.368 24.398 1.00 68.88 111 ALA A C 1
ATOM 857 O O . ALA A 1 111 ? -7.858 1.479 24.093 1.00 68.88 111 ALA A O 1
ATOM 858 N N . ALA A 1 112 ? -7.706 -0.703 23.637 1.00 78.88 112 ALA A N 1
ATOM 859 C CA . ALA A 1 112 ? -8.586 -0.658 22.472 1.00 78.88 112 ALA A CA 1
ATOM 860 C C . ALA A 1 112 ? -9.295 -2.000 22.245 1.00 78.88 112 ALA A C 1
ATOM 862 O O . ALA A 1 112 ? -8.821 -3.063 22.659 1.00 78.88 112 ALA A O 1
ATOM 863 N N . ASN A 1 113 ? -10.424 -1.975 21.534 1.00 85.94 113 ASN A N 1
ATOM 864 C CA . ASN A 1 113 ? -11.101 -3.205 21.120 1.00 85.94 113 ASN A CA 1
ATOM 865 C C . ASN A 1 113 ? -10.271 -3.984 20.091 1.00 85.94 113 ASN A C 1
ATOM 867 O O . ASN A 1 113 ? -9.506 -3.429 19.300 1.00 85.94 113 ASN A O 1
ATOM 871 N N . GLN A 1 114 ? -10.531 -5.289 20.019 1.00 89.25 114 GLN A N 1
ATOM 872 C CA . GLN A 1 114 ? -9.804 -6.229 19.165 1.00 89.25 114 GLN A CA 1
ATOM 873 C C . GLN A 1 114 ? -9.762 -5.836 17.677 1.00 89.25 114 GLN A C 1
ATOM 875 O O . GLN A 1 114 ? -8.762 -6.111 17.013 1.00 89.25 114 GLN A O 1
ATOM 880 N N . TYR A 1 115 ? -10.811 -5.197 17.141 1.00 91.06 115 TYR A N 1
ATOM 881 C CA . TYR A 1 115 ? -10.814 -4.740 15.744 1.00 91.06 115 TYR A CA 1
ATOM 882 C C . TYR A 1 115 ? -9.695 -3.718 15.486 1.00 91.06 115 TYR A C 1
ATOM 884 O O . TYR A 1 115 ? -9.008 -3.793 14.470 1.00 91.06 115 TYR A O 1
ATOM 892 N N . MET A 1 116 ? -9.461 -2.806 16.436 1.00 91.94 116 MET A N 1
ATOM 893 C CA . MET A 1 116 ? -8.465 -1.746 16.310 1.00 91.94 116 MET A CA 1
ATOM 894 C C . MET A 1 116 ? -7.048 -2.296 16.502 1.00 91.94 116 MET A C 1
ATOM 896 O O . MET A 1 116 ? -6.165 -2.021 15.690 1.00 91.94 116 MET A O 1
ATOM 900 N N . GLU A 1 117 ? -6.843 -3.157 17.507 1.00 91.25 117 GLU A N 1
ATOM 901 C CA . GLU A 1 117 ? -5.572 -3.875 17.703 1.00 91.25 117 GLU A CA 1
ATOM 902 C C . GLU A 1 117 ? -5.185 -4.673 16.443 1.00 91.25 117 GLU A C 1
ATOM 904 O O . GLU A 1 117 ? -4.030 -4.672 16.007 1.00 91.25 117 GLU A O 1
ATOM 909 N N . THR A 1 118 ? -6.166 -5.339 15.823 1.00 92.88 118 THR A N 1
ATOM 910 C CA . THR A 1 118 ? -5.949 -6.136 14.610 1.00 92.88 118 THR A CA 1
ATOM 911 C C . THR A 1 118 ? -5.636 -5.248 13.409 1.00 92.88 118 THR A C 1
ATOM 913 O O . THR A 1 118 ? -4.675 -5.535 12.695 1.00 92.88 118 THR A O 1
ATOM 916 N N . LEU A 1 119 ? -6.372 -4.149 13.213 1.00 93.69 119 LEU A N 1
ATOM 917 C CA . LEU A 1 119 ? -6.111 -3.183 12.144 1.00 93.69 119 LEU A CA 1
ATOM 918 C C . LEU A 1 119 ? -4.682 -2.625 12.216 1.00 93.69 119 LEU A C 1
ATOM 920 O O . LEU A 1 119 ? -3.954 -2.629 11.217 1.00 93.69 119 LEU A O 1
ATOM 924 N N . VAL A 1 120 ? -4.255 -2.184 13.402 1.00 93.06 120 VAL A N 1
ATOM 925 C CA . VAL A 1 120 ? -2.894 -1.680 13.624 1.00 93.06 120 VAL A CA 1
ATOM 926 C C . VAL A 1 120 ? -1.869 -2.768 13.321 1.00 93.06 120 VAL A C 1
ATOM 928 O O . VAL A 1 120 ? -0.925 -2.536 12.564 1.00 93.06 120 VAL A O 1
ATOM 931 N N . LYS A 1 121 ? -2.065 -3.987 13.834 1.00 93.50 121 LYS A N 1
ATOM 932 C CA . LYS A 1 121 ? -1.155 -5.114 13.590 1.00 93.50 121 LYS A CA 1
ATOM 933 C C . LYS A 1 121 ? -1.019 -5.448 12.103 1.00 93.50 121 LYS A C 1
ATOM 935 O O . LYS A 1 121 ? 0.091 -5.713 11.631 1.00 93.50 121 LYS A O 1
ATOM 940 N N . GLU A 1 122 ? -2.117 -5.455 11.355 1.00 93.06 122 GLU A N 1
ATOM 941 C CA . GLU A 1 122 ? -2.102 -5.710 9.912 1.00 93.06 122 GLU A CA 1
ATOM 942 C C . GLU A 1 122 ? -1.380 -4.599 9.146 1.00 93.06 122 GLU A C 1
ATOM 944 O O . GLU A 1 122 ? -0.583 -4.896 8.253 1.00 93.06 122 GLU A O 1
ATOM 949 N N . THR A 1 123 ? -1.581 -3.344 9.547 1.00 94.06 123 THR A N 1
ATOM 950 C CA . THR A 1 123 ? -0.909 -2.171 8.969 1.00 94.06 123 THR A CA 1
ATOM 951 C C . THR A 1 123 ? 0.599 -2.199 9.235 1.00 94.06 123 THR A C 1
ATOM 953 O O . THR A 1 123 ? 1.400 -2.038 8.314 1.00 94.06 123 THR A O 1
ATOM 956 N N . MET A 1 124 ? 1.008 -2.524 10.465 1.00 93.81 124 MET A N 1
ATOM 957 C CA . MET A 1 124 ? 2.415 -2.726 10.843 1.00 93.81 124 MET A CA 1
ATOM 958 C C . MET A 1 124 ? 3.062 -3.866 10.063 1.00 93.81 124 MET A C 1
ATOM 960 O O . MET A 1 124 ? 4.209 -3.773 9.622 1.00 93.81 124 MET A O 1
ATOM 964 N N . THR A 1 125 ? 2.322 -4.959 9.878 1.00 94.31 125 THR A N 1
ATOM 965 C CA . THR A 1 125 ? 2.798 -6.112 9.112 1.00 94.31 125 THR A CA 1
ATOM 966 C C . THR A 1 125 ? 3.008 -5.740 7.650 1.00 94.31 125 THR A C 1
ATOM 968 O O . THR A 1 125 ? 4.030 -6.128 7.081 1.00 94.31 125 THR A O 1
ATOM 971 N N . LEU A 1 126 ? 2.092 -4.969 7.050 1.00 94.25 126 LEU A N 1
ATOM 972 C CA . LEU A 1 126 ? 2.284 -4.447 5.701 1.00 94.25 126 LEU A CA 1
ATOM 973 C C . LEU A 1 126 ? 3.560 -3.610 5.632 1.00 94.25 126 LEU A C 1
ATOM 975 O O . LEU A 1 126 ? 4.430 -3.934 4.826 1.00 94.25 126 LEU A O 1
ATOM 979 N N . HIS A 1 127 ? 3.695 -2.595 6.490 1.00 95.19 127 HIS A N 1
ATOM 980 C CA . HIS A 1 127 ? 4.866 -1.720 6.497 1.00 95.19 127 HIS A CA 1
ATOM 981 C C . HIS A 1 127 ? 6.168 -2.517 6.594 1.00 95.19 127 HIS A C 1
ATOM 983 O O . HIS A 1 127 ? 7.055 -2.357 5.762 1.00 95.19 127 HIS A O 1
ATOM 989 N N . LYS A 1 128 ? 6.253 -3.452 7.551 1.00 95.06 128 LYS A N 1
ATOM 990 C CA . LYS A 1 128 ? 7.421 -4.323 7.746 1.00 95.06 128 LYS A CA 1
ATOM 991 C C . LYS A 1 128 ? 7.755 -5.158 6.509 1.00 95.06 128 LYS A C 1
ATOM 993 O O . LYS A 1 128 ? 8.923 -5.428 6.240 1.00 95.06 128 LYS A O 1
ATOM 998 N N . VAL A 1 129 ? 6.742 -5.637 5.788 1.00 95.19 129 VAL A N 1
ATOM 999 C CA . VAL A 1 129 ? 6.955 -6.391 4.548 1.00 95.19 129 VAL A CA 1
ATOM 1000 C C . VAL A 1 129 ? 7.445 -5.462 3.445 1.00 95.19 129 VAL A C 1
ATOM 1002 O O . VAL A 1 129 ? 8.423 -5.796 2.785 1.00 95.19 129 VAL A O 1
ATOM 1005 N N . LEU A 1 130 ? 6.796 -4.315 3.245 1.00 95.69 130 LEU A N 1
ATOM 1006 C CA . LEU A 1 130 ? 7.146 -3.378 2.181 1.00 95.69 130 LEU A CA 1
ATOM 1007 C C . LEU A 1 130 ? 8.538 -2.768 2.393 1.00 95.69 130 LEU A C 1
ATOM 1009 O O . LEU A 1 130 ? 9.325 -2.752 1.452 1.00 95.69 130 LEU A O 1
ATOM 1013 N N . SER A 1 131 ? 8.888 -2.372 3.619 1.00 95.50 131 SER A N 1
ATOM 1014 C CA . SER A 1 131 ? 10.181 -1.752 3.947 1.00 95.50 131 SER A CA 1
ATOM 1015 C C . SER A 1 131 ? 11.383 -2.661 3.708 1.00 95.50 131 SER A C 1
ATOM 1017 O O . SER A 1 131 ? 12.495 -2.189 3.495 1.00 95.50 131 SER A O 1
ATOM 1019 N N . LYS A 1 132 ? 11.169 -3.981 3.689 1.00 95.88 132 LYS A N 1
ATOM 1020 C CA . LYS A 1 132 ? 12.212 -4.955 3.359 1.00 95.88 132 LYS A CA 1
ATOM 1021 C C . LYS A 1 132 ? 12.563 -4.982 1.868 1.00 95.88 132 LYS A C 1
ATOM 1023 O O . LYS A 1 132 ? 13.639 -5.463 1.516 1.00 95.88 132 LYS A O 1
ATOM 1028 N N . TYR A 1 133 ? 11.649 -4.562 0.996 1.00 95.25 133 TYR A N 1
ATOM 1029 C CA . TYR A 1 133 ? 11.759 -4.794 -0.447 1.00 95.25 133 TYR A CA 1
ATOM 1030 C C . TYR A 1 133 ? 11.654 -3.533 -1.299 1.00 95.25 133 TYR A C 1
ATOM 1032 O O . TYR A 1 133 ? 12.112 -3.573 -2.437 1.00 95.25 133 TYR A O 1
ATOM 1040 N N . LEU A 1 134 ? 11.049 -2.461 -0.787 1.00 94.88 134 LEU A N 1
ATOM 1041 C CA . LEU A 1 134 ? 10.844 -1.214 -1.516 1.00 94.88 134 LEU A CA 1
ATOM 1042 C C . LEU A 1 134 ? 11.814 -0.120 -1.060 1.00 94.88 134 LEU A C 1
ATOM 1044 O O . LEU A 1 134 ? 12.206 -0.101 0.110 1.00 94.88 134 LEU A O 1
ATOM 1048 N N . PRO A 1 135 ? 12.163 0.831 -1.945 1.00 93.88 135 PRO A N 1
ATOM 1049 C CA . PRO A 1 135 ? 12.901 2.022 -1.563 1.00 93.88 135 PRO A CA 1
ATOM 1050 C C . PRO A 1 135 ? 12.047 2.889 -0.634 1.00 93.88 135 PRO A C 1
ATOM 1052 O O . PRO A 1 135 ? 10.817 2.882 -0.715 1.00 93.88 135 PRO A O 1
ATOM 1055 N N . HIS A 1 136 ? 12.705 3.684 0.210 1.00 92.44 136 HIS A N 1
ATOM 1056 C CA . HIS A 1 136 ? 12.035 4.517 1.212 1.00 92.44 136 HIS A CA 1
ATOM 1057 C C . HIS A 1 136 ? 10.967 5.448 0.611 1.00 92.44 136 HIS A C 1
ATOM 1059 O O . HIS A 1 136 ? 9.871 5.541 1.153 1.00 92.44 136 HIS A O 1
ATOM 1065 N N . HIS A 1 137 ? 11.243 6.056 -0.548 1.00 92.44 137 HIS A N 1
ATOM 1066 C CA . HIS A 1 137 ? 10.281 6.898 -1.267 1.00 92.44 137 HIS A CA 1
ATOM 1067 C C . HIS A 1 137 ? 8.984 6.151 -1.625 1.00 92.44 137 HIS A C 1
ATOM 1069 O O . HIS A 1 137 ? 7.893 6.630 -1.326 1.00 92.44 137 HIS A O 1
ATOM 1075 N N . ASP A 1 138 ? 9.090 4.965 -2.234 1.00 93.69 138 ASP A N 1
ATOM 1076 C CA . ASP A 1 138 ? 7.911 4.203 -2.663 1.00 93.69 138 ASP A CA 1
ATOM 1077 C C . ASP A 1 138 ? 7.135 3.676 -1.452 1.00 93.69 138 ASP A C 1
ATOM 1079 O O . ASP A 1 138 ? 5.905 3.680 -1.448 1.00 93.69 138 ASP A O 1
ATOM 1083 N N . LEU A 1 139 ? 7.849 3.259 -0.400 1.00 95.06 139 LEU A N 1
ATOM 1084 C CA . LEU A 1 139 ? 7.245 2.875 0.872 1.00 95.06 139 LEU A CA 1
ATOM 1085 C C . LEU A 1 139 ? 6.428 4.029 1.459 1.00 95.06 139 LEU A C 1
ATOM 1087 O O . LEU A 1 139 ? 5.247 3.844 1.745 1.00 95.06 139 LEU A O 1
ATOM 1091 N N . GLN A 1 140 ? 7.033 5.210 1.609 1.00 93.31 140 GLN A N 1
ATOM 1092 C CA . GLN A 1 140 ? 6.348 6.390 2.133 1.00 93.31 140 GLN A CA 1
ATOM 1093 C C . GLN A 1 140 ? 5.135 6.754 1.280 1.00 93.31 140 GLN A C 1
ATOM 1095 O O . GLN A 1 140 ? 4.059 6.993 1.827 1.00 93.31 140 GLN A O 1
ATOM 1100 N N . PHE A 1 141 ? 5.274 6.743 -0.046 1.00 93.75 141 PHE A N 1
ATOM 1101 C CA . PHE A 1 141 ? 4.183 7.042 -0.970 1.00 93.75 141 PHE A CA 1
ATOM 1102 C C . PHE A 1 141 ? 2.989 6.094 -0.792 1.00 93.75 141 PHE A C 1
ATOM 1104 O O . PHE A 1 141 ? 1.853 6.549 -0.639 1.00 93.75 141 PHE A O 1
ATOM 1111 N N . ILE A 1 142 ? 3.230 4.780 -0.756 1.00 95.00 142 ILE A N 1
ATOM 1112 C CA . ILE A 1 142 ? 2.171 3.776 -0.578 1.00 95.00 142 ILE A CA 1
ATOM 1113 C C . ILE A 1 142 ? 1.518 3.920 0.800 1.00 95.00 142 ILE A C 1
ATOM 1115 O O . ILE A 1 142 ? 0.292 3.943 0.901 1.00 95.00 142 ILE A O 1
ATOM 1119 N N . MET A 1 143 ? 2.318 4.028 1.863 1.00 94.81 143 MET A N 1
ATOM 1120 C CA . MET A 1 143 ? 1.802 4.107 3.233 1.00 94.81 143 MET A CA 1
ATOM 1121 C C . MET A 1 143 ? 1.008 5.394 3.464 1.00 94.81 143 MET A C 1
ATOM 1123 O O . MET A 1 143 ? -0.052 5.342 4.080 1.00 94.81 143 MET A O 1
ATOM 1127 N N . SER A 1 144 ? 1.443 6.516 2.887 1.00 93.62 144 SER A N 1
ATOM 1128 C CA . SER A 1 144 ? 0.709 7.784 2.950 1.00 93.62 144 SER A CA 1
ATOM 1129 C C . SER A 1 144 ? -0.671 7.660 2.308 1.00 93.62 144 SER A C 1
ATOM 1131 O O . SER A 1 144 ? -1.660 8.069 2.906 1.00 93.62 144 SER A O 1
ATOM 1133 N N . GLN A 1 145 ? -0.773 7.017 1.140 1.00 95.00 145 GLN A N 1
ATOM 1134 C CA . GLN A 1 145 ? -2.068 6.770 0.496 1.00 95.00 145 GLN A CA 1
ATOM 1135 C C . GLN A 1 145 ? -2.976 5.848 1.315 1.00 95.00 145 GLN A C 1
ATOM 1137 O O . GLN A 1 145 ? -4.175 6.110 1.422 1.00 95.00 145 GLN A O 1
ATOM 1142 N N . VAL A 1 146 ? -2.423 4.791 1.921 1.00 94.56 146 VAL A N 1
ATOM 1143 C CA . VAL A 1 146 ? -3.178 3.929 2.847 1.00 94.56 146 VAL A CA 1
ATOM 1144 C C . VAL A 1 146 ? -3.729 4.761 4.005 1.00 94.56 146 VAL A C 1
ATOM 1146 O O . VAL A 1 146 ? -4.911 4.655 4.323 1.00 94.56 146 VAL A O 1
ATOM 1149 N N . PHE A 1 147 ? -2.911 5.627 4.599 1.00 92.56 147 PHE A N 1
ATOM 1150 C CA . PHE A 1 147 ? -3.308 6.425 5.758 1.00 92.56 147 PHE A CA 1
ATOM 1151 C C . PHE A 1 147 ? -4.344 7.479 5.405 1.00 92.56 147 PHE A C 1
ATOM 1153 O O . PHE A 1 147 ? -5.363 7.550 6.080 1.00 92.56 147 PHE A O 1
ATOM 1160 N N . THR A 1 148 ? -4.150 8.228 4.318 1.00 93.12 148 THR A N 1
ATOM 1161 C CA . THR A 1 148 ? -5.152 9.175 3.813 1.00 93.12 148 THR A CA 1
ATOM 1162 C C . THR A 1 148 ? -6.485 8.481 3.545 1.00 93.12 148 THR A C 1
ATOM 1164 O O . THR A 1 148 ? -7.542 9.014 3.876 1.00 93.12 148 THR A O 1
ATOM 1167 N N . SER A 1 149 ? -6.454 7.273 2.979 1.00 93.50 149 SER A N 1
ATOM 1168 C CA . SER A 1 149 ? -7.662 6.490 2.738 1.00 93.50 149 SER A CA 1
ATOM 1169 C C . SER A 1 149 ? -8.349 6.071 4.042 1.00 93.50 149 SER A C 1
ATOM 1171 O O . SER A 1 149 ? -9.570 6.189 4.156 1.00 93.50 149 SER A O 1
ATOM 1173 N N . PHE A 1 150 ? -7.583 5.616 5.037 1.00 92.75 150 PHE A N 1
ATOM 1174 C CA . PHE A 1 150 ? -8.115 5.214 6.341 1.00 92.75 150 PHE A CA 1
ATOM 1175 C C . PHE A 1 150 ? -8.718 6.394 7.089 1.00 92.75 150 PHE A C 1
ATOM 1177 O O . PHE A 1 150 ? -9.845 6.286 7.557 1.00 92.75 150 PHE A O 1
ATOM 1184 N N . THR A 1 151 ? -8.008 7.520 7.174 1.00 90.38 151 THR A N 1
ATOM 1185 C CA . THR A 1 151 ? -8.495 8.711 7.878 1.00 90.38 151 THR A CA 1
ATOM 1186 C C . THR A 1 151 ? -9.747 9.266 7.212 1.00 90.38 151 THR A C 1
ATOM 1188 O O . THR A 1 151 ? -10.729 9.514 7.902 1.00 90.38 151 THR A O 1
ATOM 1191 N N . THR A 1 152 ? -9.775 9.353 5.878 1.00 91.69 152 THR A N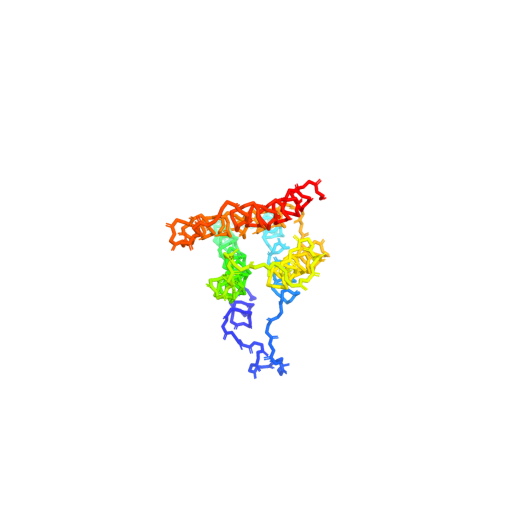 1
ATOM 1192 C CA . THR A 1 152 ? -10.954 9.819 5.127 1.00 91.69 152 THR A CA 1
ATOM 1193 C C . THR A 1 152 ? -12.174 8.937 5.386 1.00 91.69 152 THR A C 1
ATOM 1195 O O . THR A 1 152 ? -13.251 9.439 5.707 1.00 91.69 152 THR A O 1
ATOM 1198 N N . GLN A 1 153 ? -12.016 7.615 5.276 1.00 91.44 153 GLN A N 1
ATOM 1199 C CA . GLN A 1 153 ? -13.113 6.683 5.531 1.00 91.44 153 GLN A CA 1
ATOM 1200 C C . GLN A 1 153 ? -13.539 6.711 6.999 1.00 91.44 153 GLN A C 1
ATOM 1202 O O . GLN A 1 153 ? -14.729 6.728 7.286 1.00 91.44 153 GLN A O 1
ATOM 1207 N N . LEU A 1 154 ? -12.595 6.750 7.939 1.00 90.00 154 LEU A N 1
ATOM 1208 C CA . LEU A 1 154 ? -12.908 6.788 9.363 1.00 90.00 154 LEU A CA 1
ATOM 1209 C C . LEU A 1 154 ? -13.679 8.056 9.733 1.00 90.00 154 LEU A C 1
ATOM 1211 O O . LEU A 1 154 ? -14.678 7.955 10.434 1.00 90.00 154 LEU A O 1
ATOM 1215 N N . SER A 1 155 ? -13.280 9.222 9.218 1.00 89.94 155 SER A N 1
ATOM 1216 C CA . SER A 1 155 ? -14.009 10.479 9.417 1.00 89.94 155 SER A CA 1
ATOM 1217 C C . SER A 1 155 ? -15.452 10.400 8.912 1.00 89.94 155 SER A C 1
ATOM 1219 O O . SER A 1 155 ? -16.366 10.810 9.627 1.00 89.94 155 SER A O 1
ATOM 1221 N N . ASP A 1 156 ? -15.682 9.821 7.728 1.00 90.81 156 ASP A N 1
ATOM 1222 C CA . ASP A 1 156 ? -17.040 9.583 7.217 1.00 90.81 156 ASP A CA 1
ATOM 1223 C C . ASP A 1 156 ? -17.838 8.653 8.144 1.00 90.81 156 ASP A C 1
ATOM 1225 O O . ASP A 1 156 ? -18.991 8.933 8.465 1.00 90.81 156 ASP A O 1
ATOM 1229 N N . GLN A 1 157 ? -17.228 7.580 8.643 1.00 89.88 157 GLN A N 1
ATOM 1230 C CA . GLN A 1 157 ? -17.912 6.624 9.517 1.00 89.88 157 GLN A CA 1
ATOM 1231 C C . GLN A 1 157 ? -18.199 7.182 10.913 1.00 89.88 157 GLN A C 1
ATOM 1233 O O . GLN A 1 157 ? -19.265 6.916 11.460 1.00 89.88 157 GLN A O 1
ATOM 1238 N N . ILE A 1 158 ? -17.300 8.002 11.459 1.00 86.88 158 ILE A N 1
ATOM 1239 C CA . ILE A 1 158 ? -17.502 8.721 12.724 1.00 86.88 158 ILE A CA 1
ATOM 1240 C C . ILE A 1 158 ? -18.720 9.633 12.633 1.00 86.88 158 ILE A C 1
ATOM 1242 O O . ILE A 1 158 ? -19.537 9.643 13.547 1.00 86.88 158 ILE A O 1
ATOM 1246 N N . SER A 1 159 ? -18.885 10.352 11.518 1.00 87.25 159 SER A N 1
ATOM 1247 C CA . SER A 1 159 ? -20.031 11.252 11.325 1.00 87.25 159 SER A CA 1
ATOM 1248 C C . SER A 1 159 ? -21.392 10.543 11.361 1.00 87.25 159 SER A C 1
ATOM 1250 O O . SER A 1 159 ? -22.418 11.183 11.573 1.00 87.25 159 SER A O 1
ATOM 1252 N N . ARG A 1 160 ? -21.399 9.218 11.167 1.00 87.94 160 ARG A N 1
ATOM 1253 C CA . ARG A 1 160 ? -22.592 8.361 11.158 1.00 87.94 160 ARG A CA 1
ATOM 1254 C C . ARG A 1 160 ? -22.756 7.559 12.448 1.00 87.94 160 ARG A C 1
ATOM 1256 O O . ARG A 1 160 ? -23.757 6.865 12.599 1.00 87.94 160 ARG A O 1
ATOM 1263 N N . LEU A 1 161 ? -21.766 7.591 13.337 1.00 87.31 161 LEU A N 1
ATOM 1264 C CA . LEU A 1 161 ? -21.772 6.810 14.564 1.00 87.31 161 LEU A CA 1
ATOM 1265 C C . LEU A 1 161 ? -22.590 7.535 15.636 1.00 87.31 161 LEU A C 1
ATOM 1267 O O . LEU A 1 161 ? -22.274 8.660 16.020 1.00 87.31 161 LEU A O 1
ATOM 1271 N N . GLU A 1 162 ? -23.625 6.880 16.154 1.00 86.50 162 GLU A N 1
ATOM 1272 C CA . GLU A 1 162 ? -24.417 7.409 17.265 1.00 86.50 162 GLU A CA 1
ATOM 1273 C C . GLU A 1 162 ? -23.849 6.922 18.603 1.00 86.50 162 GLU A C 1
ATOM 1275 O O . GLU A 1 162 ? -24.215 5.853 19.085 1.00 86.50 162 GLU A O 1
ATOM 1280 N N . ILE A 1 163 ? -22.965 7.714 19.214 1.00 87.50 163 ILE A N 1
ATOM 1281 C CA . ILE A 1 163 ? -22.504 7.498 20.594 1.00 87.50 163 ILE A CA 1
ATOM 1282 C C . ILE A 1 163 ? -23.180 8.524 21.501 1.00 87.50 163 ILE A C 1
ATOM 1284 O O . ILE A 1 163 ? -22.974 9.733 21.347 1.00 87.50 163 ILE A O 1
ATOM 1288 N N . ARG A 1 164 ? -24.002 8.061 22.445 1.00 88.50 164 ARG A N 1
ATOM 1289 C CA . ARG A 1 164 ? -24.878 8.933 23.246 1.00 88.50 164 ARG A CA 1
ATOM 1290 C C . ARG A 1 164 ? -24.247 9.352 24.565 1.00 88.50 164 ARG A C 1
ATOM 1292 O O . ARG A 1 164 ? -24.502 10.453 25.047 1.00 88.50 164 ARG A O 1
ATOM 1299 N N . THR A 1 165 ? -23.437 8.485 25.153 1.00 88.62 165 THR A N 1
ATOM 1300 C CA . THR A 1 165 ? -22.825 8.683 26.464 1.00 88.62 165 THR A CA 1
ATOM 1301 C C . THR A 1 165 ? -21.449 9.323 26.340 1.00 88.62 165 THR A C 1
ATOM 1303 O O . THR A 1 165 ? -20.689 9.042 25.415 1.00 88.62 165 THR A O 1
ATOM 1306 N N . GLU A 1 166 ? -21.097 10.161 27.316 1.00 86.88 166 GLU A N 1
ATOM 1307 C CA . GLU A 1 166 ? -19.778 10.799 27.336 1.00 86.88 166 GLU A CA 1
ATOM 1308 C C . GLU A 1 166 ? -18.655 9.769 27.502 1.00 86.88 166 GLU A C 1
ATOM 1310 O O . GLU A 1 166 ? -17.663 9.810 26.784 1.00 86.88 166 GLU A O 1
ATOM 1315 N N . LYS A 1 167 ? -18.880 8.749 28.339 1.00 85.81 167 LYS A N 1
ATOM 1316 C CA . LYS A 1 167 ? -17.948 7.626 28.508 1.00 85.81 167 LYS A CA 1
ATOM 1317 C C . LYS A 1 167 ? -17.719 6.850 27.209 1.00 85.81 167 LYS A C 1
ATOM 1319 O O . LYS A 1 167 ? -16.594 6.443 26.931 1.00 85.81 167 LYS A O 1
ATOM 1324 N N . GLY A 1 168 ? -18.765 6.649 26.406 1.00 87.12 168 GLY A N 1
ATOM 1325 C CA . GLY A 1 168 ? -18.640 6.007 25.101 1.00 87.12 168 GLY A CA 1
ATOM 1326 C C . GLY A 1 168 ? -17.793 6.829 24.130 1.00 87.12 168 GLY A C 1
ATOM 1327 O O . GLY A 1 168 ? -16.984 6.265 23.393 1.00 87.12 168 GLY A O 1
ATOM 1328 N N . LYS A 1 169 ? -17.930 8.162 24.154 1.00 88.25 169 LYS A N 1
ATOM 1329 C CA . LYS A 1 169 ? -17.118 9.067 23.326 1.00 88.25 169 LYS A CA 1
ATOM 1330 C C . LYS A 1 169 ? -15.664 9.083 23.775 1.00 88.25 169 LYS A C 1
ATOM 1332 O O . LYS A 1 169 ? -14.786 8.947 22.932 1.00 88.25 169 LYS A O 1
ATOM 1337 N N . GLU A 1 170 ? -15.409 9.191 25.079 1.00 87.69 170 GLU A N 1
ATOM 1338 C CA . GLU A 1 170 ? -14.061 9.103 25.654 1.00 87.69 170 GLU A CA 1
ATOM 1339 C C . GLU A 1 170 ? -13.379 7.801 25.222 1.00 87.69 170 GLU A C 1
ATOM 1341 O O . GLU A 1 170 ? -12.270 7.824 24.694 1.00 87.69 170 GLU A O 1
ATOM 1346 N N . ARG A 1 171 ? -14.081 6.667 25.334 1.00 86.44 171 ARG A N 1
ATOM 1347 C CA . ARG A 1 171 ? -13.590 5.360 24.877 1.00 86.44 171 ARG A CA 1
ATOM 1348 C C . ARG A 1 171 ? -13.290 5.336 23.378 1.00 86.44 171 ARG A C 1
ATOM 1350 O O . ARG A 1 171 ? -12.274 4.786 22.960 1.00 86.44 171 ARG A O 1
ATOM 1357 N N . PHE A 1 172 ? -14.158 5.927 22.561 1.00 88.81 172 PHE A N 1
ATOM 1358 C CA . PHE A 1 172 ? -13.931 6.022 21.123 1.00 88.81 172 PHE A CA 1
ATOM 1359 C C . PHE A 1 172 ? -12.676 6.840 20.793 1.00 88.81 172 PHE A C 1
ATOM 1361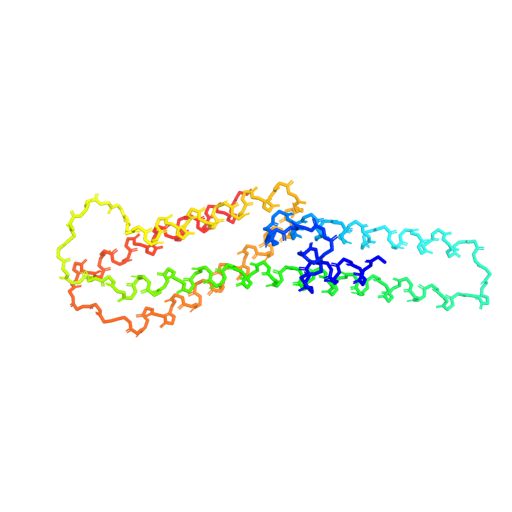 O O . PHE A 1 172 ? -11.881 6.422 19.951 1.00 88.81 172 PHE A O 1
ATOM 1368 N N . VAL A 1 173 ? -12.452 7.959 21.488 1.00 87.88 173 VAL A N 1
ATOM 1369 C CA . VAL A 1 173 ? -11.250 8.792 21.318 1.00 87.88 173 VAL A CA 1
ATOM 1370 C C . VAL A 1 173 ? -9.980 7.993 21.601 1.00 87.88 173 VAL A C 1
ATOM 1372 O O . VAL A 1 173 ? -9.061 8.048 20.789 1.00 87.88 173 VAL A O 1
ATOM 1375 N N . VAL A 1 174 ? -9.954 7.148 22.641 1.00 88.62 174 VAL A N 1
ATOM 1376 C CA . VAL A 1 174 ? -8.789 6.281 22.921 1.00 88.62 174 VAL A CA 1
ATOM 1377 C C . VAL A 1 174 ? -8.434 5.398 21.718 1.00 88.62 174 VAL A C 1
ATOM 1379 O O . VAL A 1 174 ? -7.258 5.194 21.422 1.00 88.62 174 VAL A O 1
ATOM 1382 N N . HIS A 1 175 ? -9.424 4.894 20.977 1.00 88.31 175 HIS A N 1
ATOM 1383 C CA . HIS A 1 175 ? -9.159 4.099 19.775 1.00 88.31 175 HIS A CA 1
ATOM 1384 C C . HIS A 1 175 ? -8.575 4.932 18.630 1.00 88.31 175 HIS A C 1
ATOM 1386 O O . HIS A 1 175 ? -7.729 4.430 17.886 1.00 88.31 175 HIS A O 1
ATOM 1392 N N . ILE A 1 176 ? -9.034 6.175 18.466 1.00 88.12 176 ILE A N 1
ATOM 1393 C CA . ILE A 1 176 ? -8.501 7.099 17.459 1.00 88.12 176 ILE A CA 1
ATOM 1394 C C . ILE A 1 176 ? -7.060 7.467 17.795 1.00 88.12 176 ILE A C 1
ATOM 1396 O O . ILE A 1 176 ? -6.199 7.338 16.929 1.00 88.12 176 ILE A O 1
ATOM 1400 N N . ASP A 1 177 ? -6.786 7.811 19.052 1.00 89.44 177 ASP A N 1
ATOM 1401 C CA . ASP A 1 177 ? -5.440 8.126 19.535 1.00 89.44 177 ASP A CA 1
ATOM 1402 C C . ASP A 1 177 ? -4.500 6.927 19.385 1.00 89.44 177 ASP A C 1
ATOM 1404 O O . ASP A 1 177 ? -3.350 7.073 18.967 1.00 89.44 177 ASP A O 1
ATOM 1408 N N . TYR A 1 178 ? -5.000 5.718 19.665 1.00 89.00 178 TYR A N 1
ATOM 1409 C CA . TYR A 1 178 ? -4.258 4.482 19.447 1.00 89.00 178 TYR A CA 1
ATOM 1410 C C . TYR A 1 178 ? -3.870 4.333 17.973 1.00 89.00 178 TYR A C 1
ATOM 1412 O O . TYR A 1 178 ? -2.699 4.111 17.675 1.00 89.00 178 TYR A O 1
ATOM 1420 N N . LEU A 1 179 ? -4.814 4.487 17.038 1.00 88.44 179 LEU A N 1
ATOM 1421 C CA . LEU A 1 179 ? -4.514 4.410 15.608 1.00 88.44 179 LEU A CA 1
ATOM 1422 C C . LEU A 1 179 ? -3.517 5.498 15.185 1.00 88.44 179 LEU A C 1
ATOM 1424 O O . LEU A 1 179 ? -2.502 5.173 14.569 1.00 88.44 179 LEU A O 1
ATOM 1428 N N . ASP A 1 180 ? -3.775 6.756 15.540 1.00 87.88 180 ASP A N 1
ATOM 1429 C CA . ASP A 1 180 ? -2.961 7.908 15.140 1.00 87.88 180 ASP A CA 1
ATOM 1430 C C . ASP A 1 180 ? -1.514 7.794 15.635 1.00 87.88 180 ASP A C 1
ATOM 1432 O O . ASP A 1 180 ? -0.575 7.973 14.857 1.00 87.88 180 ASP A O 1
ATOM 1436 N N . TYR A 1 181 ? -1.315 7.360 16.884 1.00 89.38 181 TYR A N 1
ATOM 1437 C CA . TYR A 1 181 ? 0.010 7.084 17.443 1.00 89.38 181 TYR A CA 1
ATOM 1438 C C . TYR A 1 181 ? 0.837 6.154 16.541 1.00 89.38 181 TYR A C 1
ATOM 1440 O O . TYR A 1 181 ? 2.005 6.426 16.242 1.00 89.38 181 TYR A O 1
ATOM 1448 N N . TYR A 1 182 ? 0.230 5.067 16.062 1.00 86.69 182 TYR A N 1
ATOM 1449 C CA . TYR A 1 182 ? 0.905 4.102 15.198 1.00 86.69 182 TYR A CA 1
ATOM 1450 C C . TYR A 1 182 ? 1.102 4.607 13.769 1.00 86.69 182 TYR A C 1
ATOM 1452 O O . TYR A 1 182 ? 2.133 4.311 13.162 1.00 86.69 182 TYR A O 1
ATOM 1460 N N . LEU A 1 183 ? 0.151 5.369 13.228 1.00 84.44 183 LEU A N 1
ATOM 1461 C CA . LEU A 1 183 ? 0.290 5.987 11.908 1.00 84.44 183 LEU A CA 1
ATOM 1462 C C . LEU A 1 183 ? 1.446 6.994 11.893 1.00 84.44 183 LEU A C 1
ATOM 1464 O O . LEU A 1 183 ? 2.301 6.944 11.008 1.00 84.44 183 LEU A O 1
ATOM 1468 N N . LEU A 1 184 ? 1.533 7.848 12.914 1.00 85.25 184 LEU A N 1
ATOM 1469 C CA . LEU A 1 184 ? 2.627 8.803 13.081 1.00 85.25 184 LEU A CA 1
ATOM 1470 C C . LEU A 1 184 ? 3.973 8.107 13.276 1.00 85.25 184 LEU A C 1
ATOM 1472 O O . LEU A 1 184 ? 4.978 8.562 12.730 1.00 85.25 184 LEU A O 1
ATOM 1476 N N . TRP A 1 185 ? 4.008 6.999 14.021 1.00 86.44 185 TRP A N 1
ATOM 1477 C CA . TRP A 1 185 ? 5.223 6.200 14.169 1.00 86.44 185 TRP A CA 1
ATOM 1478 C C . TRP A 1 185 ? 5.721 5.668 12.818 1.00 86.44 185 TRP A C 1
ATOM 1480 O O . TRP A 1 185 ? 6.909 5.777 12.521 1.00 86.44 185 TRP A O 1
ATOM 1490 N N . LEU A 1 186 ? 4.815 5.171 11.971 1.00 81.44 186 LEU A N 1
ATOM 1491 C CA . LEU A 1 186 ? 5.148 4.645 10.643 1.00 81.44 186 LEU A CA 1
ATOM 1492 C C . LEU A 1 186 ? 5.633 5.703 9.649 1.00 81.44 186 LEU A C 1
ATOM 1494 O O . LEU A 1 186 ? 6.385 5.367 8.744 1.00 81.44 186 LEU A O 1
ATOM 1498 N N . LEU A 1 187 ? 5.211 6.960 9.789 1.00 70.94 187 LEU A N 1
ATOM 1499 C CA . LEU A 1 187 ? 5.687 8.049 8.927 1.00 70.94 187 LEU A CA 1
ATOM 1500 C C . LEU A 1 187 ? 7.053 8.603 9.356 1.00 70.94 187 LEU A C 1
ATOM 1502 O O . LEU A 1 187 ? 7.721 9.258 8.557 1.00 70.94 187 LEU A O 1
ATOM 1506 N N . ARG A 1 188 ? 7.454 8.382 10.614 1.00 73.19 188 ARG A N 1
ATOM 1507 C CA . ARG A 1 188 ? 8.698 8.913 11.198 1.00 73.19 188 ARG A CA 1
ATOM 1508 C C . ARG A 1 188 ? 9.885 7.946 11.136 1.00 73.19 188 ARG A C 1
ATOM 1510 O O . ARG A 1 188 ? 11.006 8.398 11.366 1.00 73.19 188 ARG A O 1
ATOM 1517 N N . GLY A 1 189 ? 9.644 6.655 10.903 1.00 58.47 189 GLY A N 1
ATOM 1518 C CA . GLY A 1 189 ? 10.669 5.604 10.806 1.00 58.47 189 GLY A CA 1
ATOM 1519 C C . GLY A 1 189 ? 11.001 5.240 9.368 1.00 58.47 189 GLY A C 1
ATOM 1520 O O . GLY A 1 189 ? 12.195 4.987 9.100 1.00 58.47 189 GLY A O 1
#

Organism: Phycomyces blakesleeanus (strain ATCC 8743b / DSM 1359 / FGSC 10004 / NBRC 33097 / NRRL 1555) (NCBI:txid763407)